Protein AF-0000000084990220 (afdb_homodimer)

Foldseek 3Di:
DPPPDDDDDDDPVVVVVLCVVQVVVVHHSVVVVVVLVVVQVVCVVVPHHSVLVVVVVLLCVLQPPPAFFQQSLQRSLLVCLVPDQLLRVVVSCCVCVCPPLVWHDPDSFKIFAQDPRSQNNPCNNNVSNQWHWDDDHRMIGTHHD/DPPPDDDDDDDPVVVVVLCVVQVVVVHHSVVVVVVLVVVQVVCVVVPHHSVLVVVVVLLCVLQPPPDFFQQSLQRSLLVCLVPDQLLRVLVSCCVCVCPPLVWHDPDSFKIFAQDPRSQNNPCNNNVSNQWHWDDDHRMIGTHHD

pLDDT: mean 91.77, std 7.4, range [40.06, 97.69]

Solvent-accessible surface area (backbone atoms only — not comparable to full-atom values): 14394 Å² total; per-residue (Å²): 126,83,62,66,51,34,71,46,65,39,50,30,71,59,49,49,50,36,42,52,52,33,45,74,72,73,42,57,49,58,60,53,49,50,52,52,47,50,50,35,40,52,33,44,75,71,73,35,55,50,71,55,46,51,53,51,30,53,50,34,66,45,45,18,42,27,38,52,20,38,68,44,14,23,53,18,14,46,58,43,50,80,77,40,54,58,70,55,46,53,55,48,40,50,70,47,17,53,76,34,44,51,26,40,63,78,49,101,47,29,33,39,24,76,50,68,46,27,32,31,12,52,44,15,24,44,35,31,47,49,34,42,63,48,74,55,89,42,36,36,39,52,40,85,102,126,82,61,67,50,33,73,47,64,39,52,29,70,59,49,50,51,36,41,52,51,33,44,73,71,72,44,56,50,56,59,54,49,49,52,51,47,50,52,36,42,51,31,46,76,70,74,34,55,53,71,55,48,52,52,52,28,52,49,34,67,46,46,19,42,26,36,53,21,38,69,45,14,24,52,17,12,47,57,43,49,81,77,39,54,58,70,56,47,53,55,47,40,51,71,48,16,54,74,31,44,53,26,39,63,78,51,100,48,28,32,38,25,77,50,67,47,27,34,32,12,53,44,15,25,44,35,31,47,50,34,42,63,49,75,56,91,42,35,36,38,53,41,83,101

Organism: Thermoproteus tenax (strain ATCC 35583 / DSM 2078 / JCM 9277 / NBRC 100435 / Kra 1) (NCBI:txid768679)

Secondary structure (DSSP, 8-state):
---SEEEEEEEHHHHHHHHHHHHHTT--HHHHHHHHHHHHHHHHHTT--HHHHHHHHHHHHHH-SS--SHHHHHHHHHHHTTT--HHHHHHHHHHHHHHHT-EEEEETTEEEE-SHHHHHHHHHHHHHHTEEEEEETTEEEEEE-/---SEEEEEEEHHHHHHHHHHHHHTT--HHHHHHHHHHHHHHHHHTT--HHHHHHHHHHHHHH-SS--SHHHHHHHHHHHTTT--HHHHHHHHHHHHHHHT--EEEETTEEE--SHHHHHHHHHHHHHHTEEEEEETTEEEEEE-

Sequence (290 aa):
MPRQYARLAVDRELADEFHRGVKSLGRKPSEVLEHLLKAAVDAIEHGIDPIDMIHICRLARSLGLGRGGYEVGREAGILLRAYYRPEELLEILTRIGPKILHTNRVGPRAFRVSDPIARDTVRGILEGMGYRAAADEDIITIETAMPRQYARLAVDRELADEFHRGVKSLGRKPSEVLEHLLKAAVDAIEHGIDPIDMIHICRLARSLGLGRGGYEVGREAGILLRAYYRPEELLEILTRIGPKILHTNRVGPRAFRVSDPIARDTVRGILEGMGYRAAADEDIITIETA

Structure (mmCIF, N/CA/C/O backbone):
data_AF-0000000084990220-model_v1
#
loop_
_entity.id
_entity.type
_entity.pdbx_description
1 polymer 'Uncharacterized protein'
#
loop_
_atom_site.group_PDB
_atom_site.id
_atom_site.type_symbol
_atom_site.label_atom_id
_atom_site.label_alt_id
_atom_site.label_comp_id
_atom_site.label_asym_id
_atom_site.label_entity_id
_atom_site.label_seq_id
_atom_site.pdbx_PDB_ins_code
_atom_site.Cartn_x
_atom_site.Cartn_y
_atom_site.Cartn_z
_atom_site.occupancy
_atom_site.B_iso_or_equiv
_atom_site.auth_seq_id
_atom_site.auth_comp_id
_atom_site.auth_asym_id
_atom_site.auth_atom_id
_atom_site.pdbx_PDB_model_num
ATOM 1 N N . MET A 1 1 ? 8.422 38.281 5.137 1 40.84 1 MET A N 1
ATOM 2 C CA . MET A 1 1 ? 9.266 37.094 5.16 1 40.84 1 MET A CA 1
ATOM 3 C C . MET A 1 1 ? 8.445 35.812 4.879 1 40.84 1 MET A C 1
ATOM 5 O O . MET A 1 1 ? 7.516 35.5 5.621 1 40.84 1 MET A O 1
ATOM 9 N N . PRO A 1 2 ? 8.305 35.5 3.627 1 48.44 2 PRO A N 1
ATOM 10 C CA . PRO A 1 2 ? 7.418 34.469 3.117 1 48.44 2 PRO A CA 1
ATOM 11 C C . PRO A 1 2 ? 7.508 33.156 3.924 1 48.44 2 PRO A C 1
ATOM 13 O O . PRO A 1 2 ? 8.602 32.75 4.312 1 48.44 2 PRO A O 1
ATOM 16 N N . ARG A 1 3 ? 6.59 32.938 4.816 1 69.12 3 ARG A N 1
ATOM 17 C CA . ARG A 1 3 ? 6.68 31.891 5.844 1 69.12 3 ARG A CA 1
ATOM 18 C C . ARG A 1 3 ? 6.988 30.531 5.227 1 69.12 3 ARG A C 1
ATOM 20 O O . ARG A 1 3 ? 6.301 30.094 4.305 1 69.12 3 ARG A O 1
ATOM 27 N N . GLN A 1 4 ? 8.219 30.125 5.207 1 85.38 4 GLN A N 1
ATOM 28 C CA . GLN A 1 4 ? 8.773 28.859 4.746 1 85.38 4 GLN A CA 1
ATOM 29 C C . GLN A 1 4 ? 7.855 27.688 5.102 1 85.38 4 GLN A C 1
ATOM 31 O O . GLN A 1 4 ? 7.809 26.688 4.383 1 85.38 4 GLN A O 1
ATOM 36 N N . TYR A 1 5 ? 7.055 28.031 6.113 1 84.88 5 TYR A N 1
ATOM 37 C CA . TYR A 1 5 ? 6.215 26.938 6.578 1 84.88 5 TYR A CA 1
ATOM 38 C C . TYR A 1 5 ? 4.742 27.328 6.555 1 84.88 5 TYR A C 1
ATOM 40 O O . TYR A 1 5 ? 4.402 28.5 6.754 1 84.88 5 TYR A O 1
ATOM 48 N N . ALA A 1 6 ? 3.984 26.469 6.145 1 87.5 6 ALA A N 1
ATOM 49 C CA . ALA A 1 6 ? 2.531 26.531 6.273 1 87.5 6 ALA A CA 1
ATOM 50 C C . ALA A 1 6 ? 2.049 25.734 7.48 1 87.5 6 ALA A C 1
ATOM 52 O O . ALA A 1 6 ? 2.777 24.891 8.008 1 87.5 6 ALA A O 1
ATOM 53 N N . ARG A 1 7 ? 0.901 26.188 7.945 1 87.12 7 ARG A N 1
ATOM 54 C CA . ARG A 1 7 ? 0.309 25.469 9.078 1 87.12 7 ARG A CA 1
ATOM 55 C C . ARG A 1 7 ? -1.007 24.812 8.688 1 87.12 7 ARG A C 1
ATOM 57 O O . ARG A 1 7 ? -1.949 25.484 8.273 1 87.12 7 ARG A O 1
ATOM 64 N N . LEU A 1 8 ? -0.996 23.516 8.836 1 89.62 8 LEU A N 1
ATOM 65 C CA . LEU A 1 8 ? -2.191 22.75 8.5 1 89.62 8 LEU A CA 1
ATOM 66 C C . LEU A 1 8 ? -2.979 22.391 9.758 1 89.62 8 LEU A C 1
ATOM 68 O O . LEU A 1 8 ? -2.404 21.938 10.75 1 89.62 8 LEU A O 1
ATOM 72 N N . ALA A 1 9 ? -4.246 22.641 9.695 1 89 9 ALA A N 1
ATOM 73 C CA . ALA A 1 9 ? -5.102 22.375 10.852 1 89 9 ALA A CA 1
ATOM 74 C C . ALA A 1 9 ? -5.574 20.922 10.859 1 89 9 ALA A C 1
ATOM 76 O O . ALA A 1 9 ? -5.973 20.391 9.828 1 89 9 ALA A O 1
ATOM 77 N N . VAL A 1 10 ? -5.469 20.312 12.07 1 91.94 10 VAL A N 1
ATOM 78 C CA . VAL A 1 10 ? -5.957 18.953 12.281 1 91.94 10 VAL A CA 1
ATOM 79 C C . VAL A 1 10 ? -6.512 18.812 13.695 1 91.94 10 VAL A C 1
ATOM 81 O O . VAL A 1 10 ? -6.203 19.625 14.57 1 91.94 10 VAL A O 1
ATOM 84 N N . ASP A 1 11 ? -7.355 17.875 13.812 1 92.19 11 ASP A N 1
ATOM 85 C CA . ASP A 1 11 ? -7.875 17.594 15.148 1 92.19 11 ASP A CA 1
ATOM 86 C C . ASP A 1 11 ? -6.742 17.438 16.156 1 92.19 11 ASP A C 1
ATOM 88 O O . ASP A 1 11 ? -5.754 16.766 15.898 1 92.19 11 ASP A O 1
ATOM 92 N N . ARG A 1 12 ? -6.941 18.031 17.281 1 93.62 12 ARG A N 1
ATOM 93 C CA . ARG A 1 12 ? -5.867 18.094 18.266 1 93.62 12 ARG A CA 1
ATOM 94 C C . ARG A 1 12 ? -5.535 16.719 18.812 1 93.62 12 ARG A C 1
ATOM 96 O O . ARG A 1 12 ? -4.363 16.375 18.984 1 93.62 12 ARG A O 1
ATOM 103 N N . GLU A 1 13 ? -6.555 15.953 19.125 1 93.88 13 GLU A N 1
ATOM 104 C CA . GLU A 1 13 ? -6.324 14.617 19.672 1 93.88 13 GLU A CA 1
ATOM 105 C C . GLU A 1 13 ? -5.555 13.742 18.688 1 93.88 13 GLU A C 1
ATOM 107 O O . GLU A 1 13 ? -4.633 13.031 19.062 1 93.88 13 GLU A O 1
ATOM 112 N N . LEU A 1 14 ? -5.93 13.875 17.453 1 95.38 14 LEU A N 1
ATOM 113 C CA . LEU A 1 14 ? -5.246 13.117 16.422 1 95.38 14 LEU A CA 1
ATOM 114 C C . LEU A 1 14 ? -3.801 13.586 16.266 1 95.38 14 LEU A C 1
ATOM 116 O O . LEU A 1 14 ? -2.891 12.766 16.109 1 95.38 14 LEU A O 1
ATOM 120 N N . ALA A 1 15 ? -3.633 14.867 16.281 1 95.06 15 ALA A N 1
ATOM 121 C CA . ALA A 1 15 ? -2.285 15.422 16.188 1 95.06 15 ALA A CA 1
ATOM 122 C C . ALA A 1 15 ? -1.403 14.93 17.328 1 95.06 15 ALA A C 1
ATOM 124 O O . ALA A 1 15 ? -0.243 14.57 17.109 1 95.06 15 ALA A O 1
ATOM 125 N N . ASP A 1 16 ? -1.957 14.93 18.469 1 95.38 16 ASP A N 1
ATOM 126 C CA . ASP A 1 16 ? -1.207 14.492 19.641 1 95.38 16 ASP A CA 1
ATOM 127 C C . ASP A 1 16 ? -0.849 13.008 19.547 1 95.38 16 ASP A C 1
ATOM 129 O O . ASP A 1 16 ? 0.271 12.609 19.875 1 95.38 16 ASP A O 1
ATOM 133 N N . GLU A 1 17 ? -1.756 12.195 19.141 1 96.19 17 GLU A N 1
ATOM 134 C CA . GLU A 1 17 ? -1.514 10.766 18.938 1 96.19 17 GLU A CA 1
ATOM 135 C C . GLU A 1 17 ? -0.429 10.531 17.891 1 96.19 17 GLU A C 1
ATOM 137 O O . GLU A 1 17 ? 0.457 9.695 18.094 1 96.19 17 GLU A O 1
ATOM 142 N N . PHE A 1 18 ? -0.544 11.234 16.859 1 96.62 18 PHE A N 1
ATOM 143 C CA . PHE A 1 18 ? 0.446 11.172 15.781 1 96.62 18 PHE A CA 1
ATOM 144 C C . PHE A 1 18 ? 1.83 11.539 16.297 1 96.62 18 PHE A C 1
ATOM 146 O O . PHE A 1 18 ? 2.803 10.82 16.062 1 96.62 18 PHE A O 1
ATOM 153 N N . HIS A 1 19 ? 1.888 12.617 17.031 1 96.25 19 HIS A N 1
ATOM 154 C CA . HIS A 1 19 ? 3.162 13.07 17.562 1 96.25 19 HIS A CA 1
ATOM 155 C C . HIS A 1 19 ? 3.758 12.039 18.516 1 96.25 19 HIS A C 1
ATOM 157 O O . HIS A 1 19 ? 4.941 11.711 18.422 1 96.25 19 HIS A O 1
ATOM 163 N N . ARG A 1 20 ? 2.904 11.555 19.375 1 96.69 20 ARG A N 1
ATOM 164 C CA . ARG A 1 20 ? 3.373 10.57 20.344 1 96.69 20 ARG A CA 1
ATOM 165 C C . ARG A 1 20 ? 3.855 9.305 19.641 1 96.69 20 ARG A C 1
ATOM 167 O O . ARG A 1 20 ? 4.918 8.773 19.969 1 96.69 20 ARG A O 1
ATOM 174 N N . GLY A 1 21 ? 3.068 8.844 18.688 1 95.88 21 GLY A N 1
ATOM 175 C CA . GLY A 1 21 ? 3.439 7.648 17.953 1 95.88 21 GLY A CA 1
ATOM 176 C C . GLY A 1 21 ? 4.746 7.801 17.188 1 95.88 21 GLY A C 1
ATOM 177 O O . GLY A 1 21 ? 5.625 6.941 17.281 1 95.88 21 GLY A O 1
ATOM 178 N N . VAL A 1 22 ? 4.879 8.891 16.516 1 95.81 22 VAL A N 1
ATOM 179 C CA . VAL A 1 22 ? 6.062 9.141 15.703 1 95.81 22 VAL A CA 1
ATOM 180 C C . VAL A 1 22 ? 7.289 9.289 16.594 1 95.81 22 VAL A C 1
ATOM 182 O O . VAL A 1 22 ? 8.352 8.734 16.312 1 95.81 22 VAL A O 1
ATOM 185 N N . LYS A 1 23 ? 7.16 10 17.672 1 96.12 23 LYS A N 1
ATOM 186 C CA . LYS A 1 23 ? 8.273 10.219 18.578 1 96.12 23 LYS A CA 1
ATOM 187 C C . LYS A 1 23 ? 8.719 8.914 19.234 1 96.12 23 LYS A C 1
ATOM 189 O O . LYS A 1 23 ? 9.906 8.727 19.5 1 96.12 23 LYS A O 1
ATOM 194 N N . SER A 1 24 ? 7.73 8.055 19.469 1 95.62 24 SER A N 1
ATOM 195 C CA . SER A 1 24 ? 8.078 6.773 20.062 1 95.62 24 SER A CA 1
ATOM 196 C C . SER A 1 24 ? 8.969 5.953 19.141 1 95.62 24 SER A C 1
ATOM 198 O O . SER A 1 24 ? 9.68 5.051 19.594 1 95.62 24 SER A O 1
ATOM 200 N N . LEU A 1 25 ? 8.977 6.246 17.891 1 94.75 25 LEU A N 1
ATOM 201 C CA . LEU A 1 25 ? 9.812 5.566 16.906 1 94.75 25 LEU A CA 1
ATOM 202 C C . LEU A 1 25 ? 11.148 6.281 16.75 1 94.75 25 LEU A C 1
ATOM 204 O O . LEU A 1 25 ? 11.984 5.871 15.938 1 94.75 25 LEU A O 1
ATOM 208 N N . GLY A 1 26 ? 11.289 7.422 17.469 1 94.06 26 GLY A N 1
ATOM 209 C CA . GLY A 1 26 ? 12.508 8.203 17.359 1 94.06 26 GLY A CA 1
ATOM 210 C C . GLY A 1 26 ? 12.531 9.094 16.125 1 94.06 26 GLY A C 1
ATOM 211 O O . GLY A 1 26 ? 13.602 9.523 15.68 1 94.06 26 GLY A O 1
ATOM 212 N N . ARG A 1 27 ? 11.391 9.344 15.547 1 94.19 27 ARG A N 1
ATOM 213 C CA . ARG A 1 27 ? 11.305 10.195 14.367 1 94.19 27 ARG A CA 1
ATOM 214 C C . ARG A 1 27 ? 10.773 11.578 14.719 1 94.19 27 ARG A C 1
ATOM 216 O O . ARG A 1 27 ? 10.164 11.766 15.773 1 94.19 27 ARG A O 1
ATOM 223 N N . LYS A 1 28 ? 11.07 12.445 13.82 1 94.44 28 LYS A N 1
ATOM 224 C CA . LYS A 1 28 ? 10.508 13.789 13.938 1 94.44 28 LYS A CA 1
ATOM 225 C C . LYS A 1 28 ? 9.141 13.875 13.258 1 94.44 28 LYS A C 1
ATOM 227 O O . LYS A 1 28 ? 9.023 13.609 12.055 1 94.44 28 LYS A O 1
ATOM 232 N N . PRO A 1 29 ? 8.156 14.242 13.945 1 93.62 29 PRO A N 1
ATOM 233 C CA . PRO A 1 29 ? 6.809 14.297 13.367 1 93.62 29 PRO A CA 1
ATOM 234 C C . PRO A 1 29 ? 6.754 15.125 12.086 1 93.62 29 PRO A C 1
ATOM 236 O O . PRO A 1 29 ? 6.062 14.758 11.133 1 93.62 29 PRO A O 1
ATOM 239 N N . SER A 1 30 ? 7.48 16.25 12.039 1 92.19 30 SER A N 1
ATOM 240 C CA . SER A 1 30 ? 7.465 17.078 10.844 1 92.19 30 SER A CA 1
ATOM 241 C C . SER A 1 30 ? 8.008 16.328 9.633 1 92.19 30 SER A C 1
ATOM 243 O O . SER A 1 30 ? 7.508 16.5 8.516 1 92.19 30 SER A O 1
ATOM 245 N N . GLU A 1 31 ? 8.992 15.531 9.836 1 93.75 31 GLU A N 1
ATOM 246 C CA . GLU A 1 31 ? 9.562 14.719 8.766 1 93.75 31 GLU A CA 1
ATOM 247 C C . GLU A 1 31 ? 8.555 13.703 8.242 1 93.75 31 GLU A C 1
ATOM 249 O O . GLU A 1 31 ? 8.359 13.578 7.031 1 93.75 31 GLU A O 1
ATOM 254 N N . VAL A 1 32 ? 7.938 13.031 9.172 1 95.56 32 VAL A N 1
ATOM 255 C CA . VAL A 1 32 ? 6.957 12.016 8.797 1 95.56 32 VAL A CA 1
ATOM 256 C C . VAL A 1 32 ? 5.781 12.68 8.086 1 95.56 32 VAL A C 1
ATOM 258 O O . VAL A 1 32 ? 5.297 12.164 7.07 1 95.56 32 VAL A O 1
ATOM 261 N N . LEU A 1 33 ? 5.359 13.805 8.578 1 96.25 33 LEU A N 1
ATOM 262 C CA . LEU A 1 33 ? 4.262 14.539 7.953 1 96.25 33 LEU A CA 1
ATOM 263 C C . LEU A 1 33 ? 4.605 14.922 6.52 1 96.25 33 LEU A C 1
ATOM 265 O O . LEU A 1 33 ? 3.777 14.773 5.617 1 96.25 33 LEU A O 1
ATOM 269 N N . GLU A 1 34 ? 5.742 15.406 6.305 1 95.88 34 GLU A N 1
ATOM 270 C CA . GLU A 1 34 ? 6.168 15.805 4.969 1 95.88 34 GLU A CA 1
ATOM 271 C C . GLU A 1 34 ? 6.18 14.609 4.016 1 95.88 34 GLU A C 1
ATOM 273 O O . GLU A 1 34 ? 5.754 14.719 2.865 1 95.88 34 GLU A O 1
ATOM 278 N N . HIS A 1 35 ? 6.672 13.492 4.512 1 95.44 35 HIS A N 1
ATOM 279 C CA . HIS A 1 35 ? 6.672 12.281 3.689 1 95.44 35 HIS A CA 1
ATOM 280 C C . HIS A 1 35 ? 5.25 11.859 3.34 1 95.44 35 HIS A C 1
ATOM 282 O O . HIS A 1 35 ? 4.992 11.406 2.221 1 95.44 35 HIS A O 1
ATOM 288 N N . LEU A 1 36 ? 4.348 11.984 4.277 1 96.44 36 LEU A N 1
ATOM 289 C CA . LEU A 1 36 ? 2.953 11.625 4.039 1 96.44 36 LEU A CA 1
ATOM 290 C C . LEU A 1 36 ? 2.338 12.523 2.969 1 96.44 36 LEU A C 1
ATOM 292 O O . LEU A 1 36 ? 1.664 12.031 2.059 1 96.44 36 LEU A O 1
ATOM 296 N N . LEU A 1 37 ? 2.594 13.812 3.084 1 96.81 37 LEU A N 1
ATOM 297 C CA . LEU A 1 37 ? 2.027 14.758 2.125 1 96.81 37 LEU A CA 1
ATOM 298 C C . LEU A 1 37 ? 2.631 14.547 0.739 1 96.81 37 LEU A C 1
ATOM 300 O O . LEU A 1 37 ? 1.919 14.602 -0.266 1 96.81 37 LEU A O 1
ATOM 304 N N . LYS A 1 38 ? 3.898 14.281 0.674 1 94.81 38 LYS A N 1
ATOM 305 C CA . LYS A 1 38 ? 4.543 14 -0.606 1 94.81 38 LYS A CA 1
ATOM 306 C C . LYS A 1 38 ? 3.953 12.75 -1.254 1 94.81 38 LYS A C 1
ATOM 308 O O . LYS A 1 38 ? 3.762 12.711 -2.471 1 94.81 38 LYS A O 1
ATOM 313 N N . ALA A 1 39 ? 3.76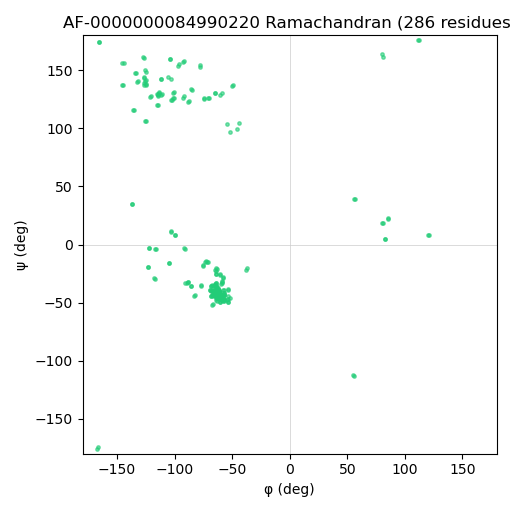 11.758 -0.384 1 94.31 39 ALA A N 1
ATOM 314 C CA . ALA A 1 39 ? 3.166 10.523 -0.889 1 94.31 39 ALA A CA 1
ATOM 315 C C . ALA A 1 39 ? 1.768 10.781 -1.448 1 94.31 39 ALA A C 1
ATOM 317 O O . ALA A 1 39 ? 1.381 10.188 -2.459 1 94.31 39 ALA A O 1
ATOM 318 N N . ALA A 1 40 ? 1.039 11.609 -0.785 1 95.62 40 ALA A N 1
ATOM 319 C CA . ALA A 1 40 ? -0.3 11.953 -1.258 1 95.62 40 ALA A CA 1
ATOM 320 C C . ALA A 1 40 ? -0.24 12.68 -2.596 1 95.62 40 ALA A C 1
ATOM 322 O O . ALA A 1 40 ? -1.012 12.383 -3.51 1 95.62 40 ALA A O 1
ATOM 323 N N . VAL A 1 41 ? 0.643 13.641 -2.721 1 94.56 41 VAL A N 1
ATOM 324 C CA . VAL A 1 41 ? 0.81 14.398 -3.955 1 94.56 41 VAL A CA 1
ATOM 325 C C . VAL A 1 41 ? 1.223 13.461 -5.086 1 94.56 41 VAL A C 1
ATOM 327 O O . VAL A 1 41 ? 0.678 13.531 -6.191 1 94.56 41 VAL A O 1
ATOM 330 N N . ASP A 1 42 ? 2.146 12.602 -4.766 1 90.94 42 ASP A N 1
ATOM 331 C CA . ASP A 1 42 ? 2.6 11.617 -5.742 1 90.94 42 ASP A CA 1
ATOM 332 C C . ASP A 1 42 ? 1.438 10.758 -6.234 1 90.94 42 ASP A C 1
ATOM 334 O O . ASP A 1 42 ? 1.323 10.484 -7.43 1 90.94 42 ASP A O 1
ATOM 338 N N . ALA A 1 43 ? 0.66 10.305 -5.293 1 90.88 43 ALA A N 1
ATOM 339 C CA . ALA A 1 43 ? -0.496 9.492 -5.652 1 90.88 43 ALA A CA 1
ATOM 340 C C . ALA A 1 43 ? -1.425 10.242 -6.602 1 90.88 43 ALA A C 1
ATOM 342 O O . ALA A 1 43 ? -1.864 9.688 -7.613 1 90.88 43 ALA A O 1
ATOM 343 N N . ILE A 1 44 ? -1.648 11.453 -6.305 1 93.38 44 ILE A N 1
ATOM 344 C CA . ILE A 1 44 ? -2.551 12.273 -7.113 1 93.38 44 ILE A CA 1
ATOM 345 C C . ILE A 1 44 ? -1.981 12.43 -8.516 1 93.38 44 ILE A C 1
ATOM 347 O O . ILE A 1 44 ? -2.711 12.32 -9.508 1 93.38 44 ILE A O 1
ATOM 351 N N . GLU A 1 45 ? -0.728 12.625 -8.617 1 90.56 45 GLU A N 1
ATOM 352 C CA . GLU A 1 45 ? -0.062 12.789 -9.906 1 90.56 45 GLU A CA 1
ATOM 353 C C . GLU A 1 45 ? -0.163 11.516 -10.75 1 90.56 45 GLU A C 1
ATOM 355 O O . GLU A 1 45 ? -0.152 11.578 -11.977 1 90.56 45 GLU A O 1
ATOM 360 N N . HIS A 1 46 ? -0.318 10.461 -10.086 1 86.06 46 HIS A N 1
ATOM 361 C CA . HIS A 1 46 ? -0.418 9.188 -10.797 1 86.06 46 HIS A CA 1
ATOM 362 C C . HIS A 1 46 ? -1.871 8.742 -10.93 1 86.06 46 HIS A C 1
ATOM 364 O O . HIS A 1 46 ? -2.143 7.582 -11.227 1 86.06 46 HIS A O 1
ATOM 370 N N . GLY A 1 47 ? -2.771 9.633 -10.547 1 86.19 47 GLY A N 1
ATOM 371 C CA . GLY A 1 47 ? -4.188 9.383 -10.781 1 86.19 47 GLY A CA 1
ATOM 372 C C . GLY A 1 47 ? -4.836 8.562 -9.68 1 86.19 47 GLY A C 1
ATOM 373 O O . GLY A 1 47 ? -5.855 7.906 -9.906 1 86.19 47 GLY A O 1
ATOM 374 N N . ILE A 1 48 ? -4.246 8.586 -8.555 1 88.69 48 ILE A N 1
ATOM 375 C CA . ILE A 1 48 ? -4.797 7.824 -7.441 1 88.69 48 ILE A CA 1
ATOM 376 C C . ILE A 1 48 ? -5.281 8.781 -6.352 1 88.69 48 ILE A C 1
ATOM 378 O O . ILE A 1 48 ? -4.551 9.695 -5.949 1 88.69 48 ILE A O 1
ATOM 382 N N . ASP A 1 49 ? -6.461 8.547 -5.922 1 93.88 49 ASP A N 1
ATOM 383 C CA . ASP A 1 49 ? -6.988 9.273 -4.77 1 93.88 49 ASP A CA 1
ATOM 384 C C . ASP A 1 49 ? -6.203 8.938 -3.504 1 93.88 49 ASP A C 1
ATOM 386 O O . ASP A 1 49 ? -5.992 7.766 -3.189 1 93.88 49 ASP A O 1
ATOM 390 N N . PRO A 1 50 ? -5.762 9.93 -2.766 1 94.12 50 PRO A N 1
ATOM 391 C CA . PRO A 1 50 ? -4.949 9.656 -1.575 1 94.12 50 PRO A CA 1
ATOM 392 C C . PRO A 1 50 ? -5.676 8.781 -0.554 1 94.12 50 PRO A C 1
ATOM 394 O O . PRO A 1 50 ? -5.039 8.008 0.163 1 94.12 50 PRO A O 1
ATOM 397 N N . ILE A 1 51 ? -6.934 8.906 -0.444 1 93.81 51 ILE A N 1
ATOM 398 C CA . ILE A 1 51 ? -7.684 8.055 0.472 1 93.81 51 ILE A CA 1
ATOM 399 C C . ILE A 1 51 ? -7.672 6.613 -0.04 1 93.81 51 ILE A C 1
ATOM 401 O O . ILE A 1 51 ? -7.539 5.672 0.744 1 93.81 51 ILE A O 1
ATOM 405 N N . ASP A 1 52 ? -7.812 6.465 -1.327 1 93 52 ASP A N 1
ATOM 406 C CA . ASP A 1 52 ? -7.711 5.133 -1.916 1 93 52 ASP A CA 1
ATOM 407 C C . ASP A 1 52 ? -6.312 4.555 -1.719 1 93 52 ASP A C 1
ATOM 409 O O . ASP A 1 52 ? -6.152 3.342 -1.556 1 93 52 ASP A O 1
ATOM 413 N N . MET A 1 53 ? -5.367 5.43 -1.789 1 92.5 53 MET A N 1
ATOM 414 C CA . MET A 1 53 ? -4 4.984 -1.545 1 92.5 53 MET A CA 1
ATOM 415 C C . MET A 1 53 ? -3.871 4.352 -0.163 1 92.5 53 MET A C 1
ATOM 417 O O . MET A 1 53 ? -3.172 3.352 0.004 1 92.5 53 MET A O 1
ATOM 421 N N . ILE A 1 54 ? -4.508 4.887 0.806 1 92.69 54 ILE A N 1
ATOM 422 C CA . ILE A 1 54 ? -4.488 4.352 2.162 1 92.69 54 ILE A CA 1
ATOM 423 C C . ILE A 1 54 ? -5.094 2.949 2.176 1 92.69 54 ILE A C 1
ATOM 425 O O . ILE A 1 54 ? -4.559 2.039 2.809 1 92.69 54 ILE A O 1
ATOM 429 N N . HIS A 1 55 ? -6.152 2.789 1.495 1 93.56 55 HIS A N 1
ATOM 430 C CA . HIS A 1 55 ? -6.797 1.482 1.419 1 93.56 55 HIS A CA 1
ATOM 431 C C . HIS A 1 55 ? -5.906 0.469 0.71 1 93.56 55 HIS A C 1
ATOM 433 O O . HIS A 1 55 ? -5.828 -0.692 1.12 1 93.56 55 HIS A O 1
ATOM 439 N N . ILE A 1 56 ? -5.32 0.943 -0.359 1 91.62 56 ILE A N 1
ATOM 440 C CA . ILE A 1 56 ? -4.391 0.082 -1.082 1 91.62 56 ILE A CA 1
ATOM 441 C C . ILE A 1 56 ? -3.283 -0.387 -0.142 1 91.62 56 ILE A C 1
ATOM 443 O O . ILE A 1 56 ? -2.941 -1.572 -0.118 1 91.62 56 ILE A O 1
ATOM 447 N N . CYS A 1 57 ? -2.812 0.518 0.613 1 91.12 57 CYS A N 1
ATOM 448 C CA . CYS A 1 57 ? -1.733 0.2 1.541 1 91.12 57 CYS A CA 1
ATOM 449 C C . CYS A 1 57 ? -2.195 -0.805 2.59 1 91.12 57 CYS A C 1
ATOM 451 O O . CYS A 1 57 ? -1.456 -1.727 2.939 1 91.12 57 CYS A O 1
ATOM 453 N N . ARG A 1 58 ? -3.369 -0.664 3.115 1 90.12 58 ARG A N 1
ATOM 454 C CA . ARG A 1 58 ? -3.906 -1.581 4.113 1 90.12 58 ARG A CA 1
ATOM 455 C C . ARG A 1 58 ? -4.082 -2.98 3.535 1 90.12 58 ARG A C 1
ATOM 457 O O . ARG A 1 58 ? -3.76 -3.975 4.188 1 90.12 58 ARG A O 1
ATOM 464 N N . LEU A 1 59 ? -4.559 -2.98 2.326 1 92 59 LEU A N 1
ATOM 465 C CA . LEU A 1 59 ? -4.719 -4.262 1.646 1 92 59 LEU A CA 1
ATOM 466 C C . LEU A 1 59 ? -3.365 -4.926 1.409 1 92 59 LEU A C 1
ATOM 468 O O . LEU A 1 59 ? -3.217 -6.133 1.613 1 92 59 LEU A O 1
ATOM 472 N N . ALA A 1 60 ? -2.445 -4.117 1.001 1 90.81 60 ALA A N 1
ATOM 473 C CA . ALA A 1 60 ? -1.108 -4.633 0.718 1 90.81 60 ALA A CA 1
ATOM 474 C C . ALA A 1 60 ? -0.46 -5.195 1.979 1 90.81 60 ALA A C 1
ATOM 476 O O . ALA A 1 60 ? 0.192 -6.242 1.934 1 90.81 60 ALA A O 1
ATOM 477 N N . ARG A 1 61 ? -0.632 -4.574 3.047 1 87.62 61 ARG A N 1
ATOM 478 C CA . ARG A 1 61 ? -0.049 -5.023 4.305 1 87.62 61 ARG A CA 1
ATOM 479 C C . ARG A 1 61 ? -0.703 -6.316 4.781 1 87.62 61 ARG A C 1
ATOM 481 O O . ARG A 1 61 ? -0.043 -7.168 5.379 1 87.62 61 ARG A O 1
ATOM 488 N N . SER A 1 62 ? -1.915 -6.418 4.547 1 88.81 62 SER A N 1
ATOM 489 C CA . SER A 1 62 ? -2.66 -7.586 5.004 1 88.81 62 SER A CA 1
ATOM 490 C C . SER A 1 62 ? -2.395 -8.797 4.113 1 88.81 62 SER A C 1
ATOM 492 O O . SER A 1 62 ? -2.293 -9.922 4.605 1 88.81 62 SER A O 1
ATOM 494 N N . LEU A 1 63 ? -2.232 -8.531 2.811 1 89.94 63 LEU A N 1
ATOM 495 C CA . LEU A 1 63 ? -2.086 -9.602 1.834 1 89.94 63 LEU A CA 1
ATOM 496 C C . LEU A 1 63 ? -0.619 -9.984 1.655 1 89.94 63 LEU A C 1
ATOM 498 O O . LEU A 1 63 ? -0.302 -11.133 1.35 1 89.94 63 LEU A O 1
ATOM 502 N N . GLY A 1 64 ? 0.185 -8.984 1.792 1 86.25 64 GLY A N 1
ATOM 503 C CA . GLY A 1 64 ? 1.547 -9.148 1.309 1 86.25 64 GLY A CA 1
ATOM 504 C C . GLY A 1 64 ? 1.675 -8.961 -0.191 1 86.25 64 GLY A C 1
ATOM 505 O O . GLY A 1 64 ? 0.669 -8.898 -0.902 1 86.25 64 GLY A O 1
ATOM 506 N N . LEU A 1 65 ? 2.871 -8.781 -0.618 1 87.69 65 LEU A N 1
ATOM 507 C CA . LEU A 1 65 ? 3.113 -8.562 -2.039 1 87.69 65 LEU A CA 1
ATOM 508 C C . LEU A 1 65 ? 3.713 -9.805 -2.688 1 87.69 65 LEU A C 1
ATOM 510 O O . LEU A 1 65 ? 4.477 -10.539 -2.049 1 87.69 65 LEU A O 1
ATOM 514 N N . GLY A 1 66 ? 3.338 -10.039 -3.879 1 79.56 66 GLY A N 1
ATOM 515 C CA . GLY A 1 66 ? 3.936 -11.117 -4.652 1 79.56 66 GLY A CA 1
ATOM 516 C C . GLY A 1 66 ? 3.32 -12.469 -4.359 1 79.56 66 GLY A C 1
ATOM 517 O O . GLY A 1 66 ? 3.867 -13.5 -4.75 1 79.56 66 GLY A O 1
ATOM 518 N N . ARG A 1 67 ? 2.309 -12.422 -3.539 1 78.56 67 ARG A N 1
ATOM 519 C CA . ARG A 1 67 ? 1.609 -13.664 -3.217 1 78.56 67 ARG A CA 1
ATOM 520 C C . ARG A 1 67 ? 0.108 -13.523 -3.445 1 78.56 67 ARG A C 1
ATOM 522 O O . ARG A 1 67 ? -0.408 -12.406 -3.543 1 78.56 67 ARG A O 1
ATOM 529 N N . GLY A 1 68 ? -0.437 -14.688 -3.533 1 83 68 GLY A N 1
ATOM 530 C CA . GLY A 1 68 ? -1.875 -14.758 -3.74 1 83 68 GLY A CA 1
ATOM 531 C C . GLY A 1 68 ? -2.443 -16.141 -3.506 1 83 68 GLY A C 1
ATOM 532 O O . GLY A 1 68 ? -1.767 -17.016 -2.955 1 83 68 GLY A O 1
ATOM 533 N N . GLY A 1 69 ? -3.689 -16.172 -3.812 1 88.56 69 GLY A N 1
ATOM 534 C CA . GLY A 1 69 ? -4.387 -17.422 -3.58 1 88.56 69 GLY A CA 1
ATOM 535 C C . GLY A 1 69 ? -5.414 -17.344 -2.467 1 88.56 69 GLY A C 1
ATOM 536 O O . GLY A 1 69 ? -5.477 -16.344 -1.748 1 88.56 69 GLY A O 1
ATOM 537 N N . TYR A 1 70 ? -6.059 -18.391 -2.334 1 92.62 70 TYR A N 1
ATOM 538 C CA . TYR A 1 70 ? -7.227 -18.422 -1.463 1 92.62 70 TYR A CA 1
ATOM 539 C C . TYR A 1 70 ? -6.824 -18.234 -0.006 1 92.62 70 TYR A C 1
ATOM 541 O O . TYR A 1 70 ? -7.363 -17.359 0.685 1 92.62 70 TYR A O 1
ATOM 549 N N . GLU A 1 71 ? -5.855 -19.031 0.446 1 93.62 71 GLU A N 1
ATOM 550 C CA . GLU A 1 71 ? -5.488 -19 1.858 1 93.62 71 GLU A CA 1
ATOM 551 C C . GLU A 1 71 ? -4.891 -17.656 2.238 1 93.62 71 GLU A C 1
ATOM 553 O O . GLU A 1 71 ? -5.191 -17.109 3.305 1 93.62 71 GLU A O 1
ATOM 558 N N . VAL A 1 72 ? -4.094 -17.141 1.415 1 88.5 72 VAL A N 1
ATOM 559 C CA . VAL A 1 72 ? -3.5 -15.836 1.636 1 88.5 72 VAL A CA 1
ATOM 560 C C . VAL A 1 72 ? -4.594 -14.773 1.696 1 88.5 72 VAL A C 1
ATOM 562 O O . VAL A 1 72 ? -4.582 -13.906 2.572 1 88.5 72 VAL A O 1
ATOM 565 N N . GLY A 1 73 ? -5.516 -14.859 0.8 1 94.38 73 GLY A N 1
ATOM 566 C CA . GLY A 1 73 ? -6.641 -13.945 0.793 1 94.38 73 GLY A CA 1
ATOM 567 C C . GLY A 1 73 ? -7.504 -14.047 2.039 1 94.38 73 GLY A C 1
ATOM 568 O O . GLY A 1 73 ? -7.883 -13.031 2.623 1 94.38 73 GLY A O 1
ATOM 569 N N . ARG A 1 74 ? -7.746 -15.25 2.416 1 96.12 74 ARG A N 1
ATOM 570 C CA . ARG A 1 74 ? -8.602 -15.461 3.578 1 96.12 74 ARG A CA 1
ATOM 571 C C . ARG A 1 74 ? -7.984 -14.844 4.828 1 96.12 74 ARG A C 1
ATOM 573 O O . ARG A 1 74 ? -8.672 -14.156 5.594 1 96.12 74 ARG A O 1
ATOM 580 N N . GLU A 1 75 ? -6.746 -15.062 4.977 1 94.88 75 GLU A N 1
ATOM 581 C CA . GLU A 1 75 ? -6.039 -14.484 6.113 1 94.88 75 GLU A CA 1
ATOM 582 C C . GLU A 1 75 ? -6.066 -12.953 6.062 1 94.88 75 GLU A C 1
ATOM 584 O O . GLU A 1 75 ? -6.285 -12.297 7.078 1 94.88 75 GLU A O 1
ATOM 589 N N . ALA A 1 76 ? -5.82 -12.453 4.926 1 94.19 76 ALA A N 1
ATOM 590 C CA . ALA A 1 76 ? -5.863 -11 4.75 1 94.19 76 ALA A CA 1
ATOM 591 C C . ALA A 1 76 ? -7.238 -10.445 5.105 1 94.19 76 ALA A C 1
ATOM 593 O O . ALA A 1 76 ? -7.348 -9.391 5.73 1 94.19 76 ALA A O 1
ATOM 594 N N . GLY A 1 77 ? -8.305 -11.148 4.645 1 96.12 77 GLY A N 1
ATOM 595 C CA . GLY A 1 77 ? -9.656 -10.719 4.969 1 96.12 77 GLY A CA 1
ATOM 596 C C . GLY A 1 77 ? -9.914 -10.633 6.461 1 96.12 77 GLY A C 1
ATOM 597 O O . GLY A 1 77 ? -10.523 -9.672 6.938 1 96.12 77 GLY A O 1
ATOM 598 N N . ILE A 1 78 ? -9.43 -11.586 7.18 1 96.25 78 ILE A N 1
ATOM 599 C CA . ILE A 1 78 ? -9.586 -11.602 8.625 1 96.25 78 ILE A CA 1
ATOM 600 C C . ILE A 1 78 ? -8.891 -10.391 9.234 1 96.25 78 ILE A C 1
ATOM 602 O O . ILE A 1 78 ? -9.445 -9.719 10.109 1 96.25 78 ILE A O 1
ATOM 606 N N . LEU A 1 79 ? -7.668 -10.078 8.75 1 92.38 79 LEU A N 1
ATOM 607 C CA . LEU A 1 79 ? -6.914 -8.938 9.25 1 92.38 79 LEU A CA 1
ATOM 608 C C . LEU A 1 79 ? -7.629 -7.625 8.93 1 92.38 79 LEU A C 1
ATOM 610 O O . LEU A 1 79 ? -7.621 -6.695 9.742 1 92.38 79 LEU A O 1
ATOM 614 N N . LEU A 1 80 ? -8.273 -7.559 7.836 1 94.12 80 LEU A N 1
ATOM 615 C CA . LEU A 1 80 ? -8.914 -6.332 7.367 1 94.12 80 LEU A CA 1
ATOM 616 C C . LEU A 1 80 ? -10.156 -6.02 8.188 1 94.12 80 LEU A C 1
ATOM 618 O O . LEU A 1 80 ? -10.648 -4.887 8.172 1 94.12 80 LEU A O 1
ATOM 622 N N . ARG A 1 81 ? -10.633 -6.973 8.953 1 93.69 81 ARG A N 1
ATOM 623 C CA . ARG A 1 81 ? -11.797 -6.75 9.805 1 93.69 81 ARG A CA 1
ATOM 624 C C . ARG A 1 81 ? -11.492 -5.723 10.891 1 93.69 81 ARG A C 1
ATOM 626 O O . ARG A 1 81 ? -12.398 -5.109 11.445 1 93.69 81 ARG A O 1
ATOM 633 N N . ALA A 1 82 ? -10.281 -5.578 11.148 1 88.44 82 ALA A N 1
ATOM 634 C CA . ALA A 1 82 ? -9.883 -4.594 12.156 1 88.44 82 ALA A CA 1
ATOM 635 C C . ALA A 1 82 ? -10.078 -3.174 11.633 1 88.44 82 ALA A C 1
ATOM 637 O O . ALA A 1 82 ? -10.172 -2.227 12.422 1 88.44 82 ALA A O 1
ATOM 638 N N . TYR A 1 83 ? -10.25 -3.078 10.336 1 87.62 83 TYR A N 1
ATOM 639 C CA . TYR A 1 83 ? -10.266 -1.743 9.75 1 87.62 83 TYR A CA 1
ATOM 640 C C . TYR A 1 83 ? -11.609 -1.448 9.102 1 87.62 83 TYR A C 1
ATOM 642 O O . TYR A 1 83 ? -12 -0.285 8.969 1 87.62 83 TYR A O 1
ATOM 650 N N . TYR A 1 84 ? -12.227 -2.525 8.648 1 93.5 84 TYR A N 1
ATOM 651 C CA . TYR A 1 84 ? -13.406 -2.297 7.82 1 93.5 84 TYR A CA 1
ATOM 652 C C . TYR A 1 84 ? -14.547 -3.211 8.234 1 93.5 84 TYR A C 1
ATOM 654 O O . TYR A 1 84 ? -14.328 -4.363 8.609 1 93.5 84 TYR A O 1
ATOM 662 N N . ARG A 1 85 ? -15.797 -2.639 8.055 1 94.88 85 A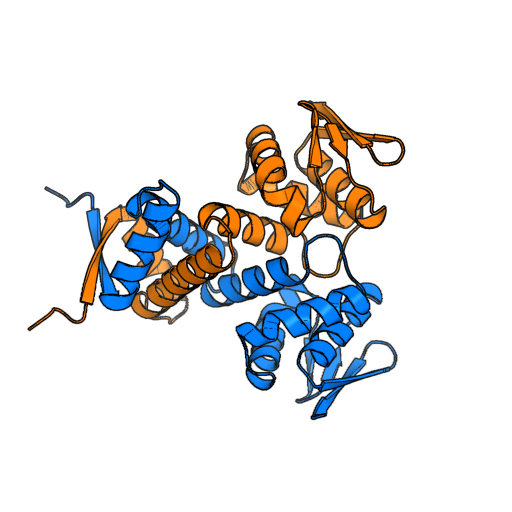RG A N 1
ATOM 663 C CA . ARG A 1 85 ? -16.969 -3.506 7.98 1 94.88 85 ARG A CA 1
ATOM 664 C C . ARG A 1 85 ? -17.078 -4.164 6.605 1 94.88 85 ARG A C 1
ATOM 666 O O . ARG A 1 85 ? -16.578 -3.625 5.613 1 94.88 85 ARG A O 1
ATOM 673 N N . PRO A 1 86 ? -17.703 -5.289 6.531 1 93.88 86 PRO A N 1
ATOM 674 C CA . PRO A 1 86 ? -17.766 -6.027 5.266 1 93.88 86 PRO A CA 1
ATOM 675 C C . PRO A 1 86 ? -18.297 -5.172 4.117 1 93.88 86 PRO A C 1
ATOM 677 O O . PRO A 1 86 ? -17.688 -5.129 3.045 1 93.88 86 PRO A O 1
ATOM 680 N N . GLU A 1 87 ? -19.344 -4.414 4.348 1 94.25 87 GLU A N 1
ATOM 681 C CA . GLU A 1 87 ? -19.938 -3.604 3.287 1 94.25 87 GLU A CA 1
ATOM 682 C C . GLU A 1 87 ? -19 -2.486 2.85 1 94.25 87 GLU A C 1
ATOM 684 O O . GLU A 1 87 ? -18.953 -2.127 1.672 1 94.25 87 GLU A O 1
ATOM 689 N N . GLU A 1 88 ? -18.266 -1.955 3.775 1 94.44 88 GLU A N 1
ATOM 690 C CA . GLU A 1 88 ? -17.281 -0.921 3.463 1 94.44 88 GLU A CA 1
ATOM 691 C C . GLU A 1 88 ? -16.188 -1.462 2.555 1 94.44 88 GLU A C 1
ATOM 693 O O . GLU A 1 88 ? -15.727 -0.771 1.64 1 94.44 88 GLU A O 1
ATOM 698 N N . LEU A 1 89 ? -15.758 -2.691 2.828 1 94.75 89 LEU A N 1
ATOM 699 C CA . LEU A 1 89 ? -14.711 -3.291 2.012 1 94.75 89 LEU A CA 1
ATOM 700 C C . LEU A 1 89 ? -15.188 -3.488 0.576 1 94.75 89 LEU A C 1
ATOM 702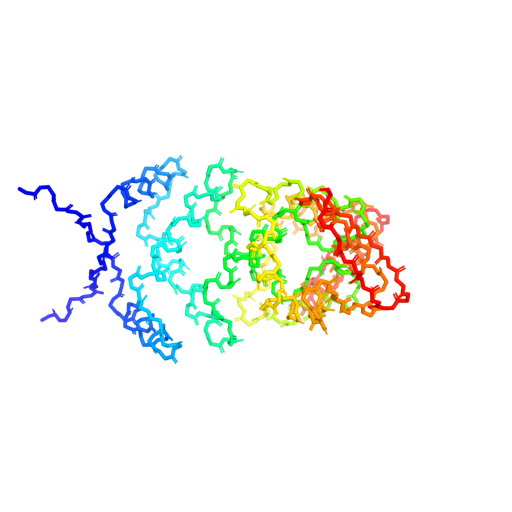 O O . LEU A 1 89 ? -14.406 -3.336 -0.367 1 94.75 89 LEU A O 1
ATOM 706 N N . LEU A 1 90 ? -16.453 -3.844 0.434 1 94.88 90 LEU A N 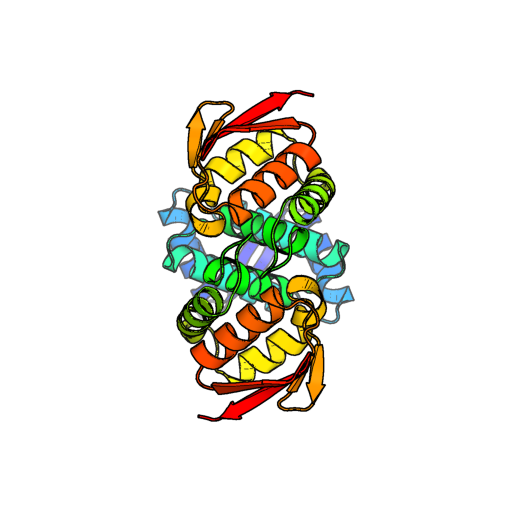1
ATOM 707 C CA . LEU A 1 90 ? -16.984 -4.027 -0.912 1 94.88 90 LEU A CA 1
ATOM 708 C C . LEU A 1 90 ? -16.891 -2.736 -1.717 1 94.88 90 LEU A C 1
ATOM 710 O O . LEU A 1 90 ? -16.531 -2.762 -2.896 1 94.88 90 LEU A O 1
ATOM 714 N N . GLU A 1 91 ? -17.234 -1.652 -1.075 1 94.94 91 GLU A N 1
ATOM 715 C CA . GLU A 1 91 ? -17.156 -0.355 -1.74 1 94.94 91 GLU A CA 1
ATOM 716 C C . GLU A 1 91 ? -15.703 -0 -2.074 1 94.94 91 GLU A C 1
ATOM 718 O O . GLU A 1 91 ? -15.43 0.55 -3.141 1 94.94 91 GLU A O 1
ATOM 723 N N . ILE A 1 92 ? -14.836 -0.293 -1.197 1 94.06 92 ILE A N 1
ATOM 724 C CA . ILE A 1 92 ? -13.414 -0.034 -1.409 1 94.06 92 ILE A CA 1
ATOM 725 C C . ILE A 1 92 ? -12.914 -0.863 -2.588 1 94.06 92 ILE A C 1
ATOM 727 O O . ILE A 1 92 ? -12.234 -0.341 -3.477 1 94.06 92 ILE A O 1
ATOM 731 N N . LEU A 1 93 ? -13.289 -2.141 -2.637 1 94.81 93 LEU A N 1
ATOM 732 C CA . LEU A 1 93 ? -12.859 -3.023 -3.715 1 94.81 93 LEU A CA 1
ATOM 733 C C . LEU A 1 93 ? -13.422 -2.559 -5.055 1 94.81 93 LEU A C 1
ATOM 735 O O . LEU A 1 93 ? -12.781 -2.727 -6.094 1 94.81 93 LEU A O 1
ATOM 739 N N . THR A 1 94 ? -14.562 -2.016 -4.969 1 94.75 94 THR A N 1
ATOM 740 C CA . THR A 1 94 ? -15.164 -1.48 -6.188 1 94.75 94 THR A CA 1
ATOM 741 C C . THR A 1 94 ? -14.32 -0.339 -6.746 1 94.75 94 THR A C 1
ATOM 743 O O . THR A 1 94 ? -14.148 -0.229 -7.961 1 94.75 94 THR A O 1
ATOM 746 N N . ARG A 1 95 ? -13.789 0.459 -5.93 1 92.62 95 ARG A N 1
ATOM 747 C CA . ARG A 1 95 ? -13.062 1.65 -6.355 1 92.62 95 ARG A CA 1
ATOM 748 C C . ARG A 1 95 ? -11.625 1.31 -6.734 1 92.62 95 ARG A C 1
ATOM 750 O O . ARG A 1 95 ? -11.125 1.756 -7.77 1 92.62 95 ARG A O 1
ATOM 757 N N . ILE A 1 96 ? -10.977 0.515 -5.93 1 92.12 96 ILE A N 1
ATOM 758 C CA . ILE A 1 96 ? -9.539 0.361 -6.133 1 92.12 96 ILE A CA 1
ATOM 759 C C . ILE A 1 96 ? -9.25 -0.989 -6.789 1 92.12 96 ILE A C 1
ATOM 761 O O . ILE A 1 96 ? -8.156 -1.217 -7.305 1 92.12 96 ILE A O 1
ATOM 765 N N . GLY A 1 97 ? -10.164 -1.903 -6.785 1 92.25 97 GLY A N 1
ATOM 766 C CA . GLY A 1 97 ? -10 -3.264 -7.273 1 92.25 97 GLY A CA 1
ATOM 767 C C . GLY A 1 97 ? -9.477 -3.326 -8.695 1 92.25 97 GLY A C 1
ATOM 768 O O . GLY A 1 97 ? -8.492 -4.012 -8.969 1 92.25 97 GLY A O 1
ATOM 769 N N . PRO A 1 98 ? -10.078 -2.598 -9.562 1 89.81 98 PRO A N 1
ATOM 770 C CA . PRO A 1 98 ? -9.633 -2.645 -10.961 1 89.81 98 PRO A CA 1
ATOM 771 C C . PRO A 1 98 ? -8.156 -2.279 -11.117 1 89.81 98 PRO A C 1
ATOM 773 O O . PRO A 1 98 ? -7.473 -2.832 -11.984 1 89.81 98 PRO A O 1
ATOM 776 N N . LYS A 1 99 ? -7.672 -1.489 -10.258 1 83.06 99 LYS A N 1
ATOM 777 C CA . LYS A 1 99 ? -6.32 -0.957 -10.422 1 83.06 99 LYS A CA 1
ATOM 778 C C . LYS A 1 99 ? -5.289 -1.883 -9.789 1 83.06 99 LYS A C 1
ATOM 780 O O . LYS A 1 99 ? -4.164 -2 -10.281 1 83.06 99 LYS A O 1
ATOM 785 N N . ILE A 1 100 ? -5.691 -2.551 -8.727 1 86 100 ILE A N 1
ATOM 786 C CA . ILE A 1 100 ? -4.609 -3.172 -7.973 1 86 100 ILE A CA 1
ATOM 787 C C . ILE A 1 100 ? -4.848 -4.676 -7.867 1 86 100 ILE A C 1
ATOM 789 O O . ILE A 1 100 ? -3.938 -5.434 -7.527 1 86 100 ILE A O 1
ATOM 793 N N . LEU A 1 101 ? -6.078 -5.168 -8.078 1 88.38 101 LEU A N 1
ATOM 794 C CA . LEU A 1 101 ? -6.422 -6.578 -7.938 1 88.38 101 LEU A CA 1
ATOM 795 C C . LEU A 1 101 ? -6.996 -7.125 -9.242 1 88.38 101 LEU A C 1
ATOM 797 O O . LEU A 1 101 ? -7.359 -8.305 -9.32 1 88.38 101 LEU A O 1
ATOM 801 N N . HIS A 1 102 ? -7.133 -6.219 -10.195 1 86.31 102 HIS A N 1
ATOM 802 C CA . HIS A 1 102 ? -7.758 -6.586 -11.461 1 86.31 102 HIS A CA 1
ATOM 803 C C . HIS A 1 102 ? -9.156 -7.16 -11.242 1 86.31 102 HIS A C 1
ATOM 805 O O . HIS A 1 102 ? -9.5 -8.195 -11.812 1 86.31 102 HIS A O 1
ATOM 811 N N . THR A 1 103 ? -9.828 -6.586 -10.344 1 92.81 103 THR A N 1
ATOM 812 C CA . THR A 1 103 ? -11.18 -6.992 -9.961 1 92.81 103 THR A CA 1
ATOM 813 C C . THR A 1 103 ? -12.188 -5.898 -10.305 1 92.81 103 THR A C 1
ATOM 815 O O . THR A 1 103 ? -11.992 -4.734 -9.961 1 92.81 103 THR A O 1
ATOM 818 N N . ASN A 1 104 ? -13.234 -6.281 -10.984 1 95.62 104 ASN A N 1
ATOM 819 C CA . ASN A 1 104 ? -14.289 -5.34 -11.344 1 95.62 104 ASN A CA 1
ATOM 820 C C . ASN A 1 104 ? -15.641 -5.766 -10.773 1 95.62 104 ASN A C 1
ATOM 822 O O . ASN A 1 104 ? -16.047 -6.914 -10.938 1 95.62 104 ASN A O 1
ATOM 826 N N . ARG A 1 105 ? -16.219 -4.855 -10.117 1 95.94 105 ARG A N 1
ATOM 827 C CA . ARG A 1 105 ? -17.578 -5.133 -9.648 1 95.94 105 ARG A CA 1
ATOM 828 C C . ARG A 1 105 ? -18.562 -5.145 -10.812 1 95.94 105 ARG A C 1
ATOM 830 O O . ARG A 1 105 ? -18.594 -4.207 -11.609 1 95.94 105 ARG A O 1
ATOM 837 N N . VAL A 1 106 ? -19.297 -6.156 -10.969 1 96.5 106 VAL A N 1
ATOM 838 C CA . VAL A 1 106 ? -20.203 -6.281 -12.109 1 96.5 106 VAL A CA 1
ATOM 839 C C . VAL A 1 106 ? -21.641 -6.34 -11.609 1 96.5 106 VAL A C 1
ATOM 841 O O . VAL A 1 106 ? -22.578 -6.383 -12.414 1 96.5 106 VAL A O 1
ATOM 844 N N . GLY A 1 107 ? -21.922 -6.363 -10.391 1 94.12 107 GLY A N 1
ATOM 845 C CA . GLY A 1 107 ? -23.203 -6.344 -9.688 1 94.12 107 GLY A CA 1
ATOM 846 C C . GLY A 1 107 ? -23.062 -6.043 -8.211 1 94.12 107 GLY A C 1
ATOM 847 O O . GLY A 1 107 ? -21.938 -5.934 -7.695 1 94.12 107 GLY A O 1
ATOM 848 N N . PRO A 1 108 ? -24.156 -5.875 -7.465 1 91.62 108 PRO A N 1
ATOM 849 C CA . PRO A 1 108 ? -24.078 -5.531 -6.043 1 91.62 108 PRO A CA 1
ATOM 850 C C . PRO A 1 108 ? -23.344 -6.586 -5.219 1 91.62 108 PRO A C 1
ATOM 852 O O . PRO A 1 108 ? -22.75 -6.266 -4.184 1 91.62 108 PRO A O 1
ATOM 855 N N . ARG A 1 109 ? -23.359 -7.848 -5.75 1 94.5 109 ARG A N 1
ATOM 856 C CA . ARG A 1 109 ? -22.719 -8.93 -5 1 94.5 109 ARG A CA 1
ATOM 857 C C . ARG A 1 109 ? -21.906 -9.836 -5.926 1 94.5 109 ARG A C 1
ATOM 859 O O . ARG A 1 109 ? -21.875 -11.047 -5.734 1 94.5 109 ARG A O 1
ATOM 866 N N . ALA A 1 110 ? -21.328 -9.156 -6.93 1 96.5 110 ALA A N 1
ATOM 867 C CA . ALA A 1 110 ? -20.578 -9.945 -7.902 1 96.5 110 ALA A CA 1
ATOM 868 C C . ALA A 1 110 ? -19.375 -9.188 -8.422 1 96.5 110 ALA A C 1
ATOM 870 O O . ALA A 1 110 ? -19.453 -7.98 -8.688 1 96.5 110 ALA A O 1
ATOM 871 N N . PHE A 1 111 ? -18.297 -9.891 -8.523 1 97.25 111 PHE A N 1
ATOM 872 C CA . PHE A 1 111 ? -17.062 -9.352 -9.07 1 97.25 111 PHE A CA 1
ATOM 873 C C . PHE A 1 111 ? -16.531 -10.234 -10.203 1 97.25 111 PHE A C 1
ATOM 875 O O . PHE A 1 111 ? -16.625 -11.461 -10.133 1 97.25 111 PHE A O 1
ATOM 882 N N . ARG A 1 112 ? -15.969 -9.609 -11.195 1 97.56 112 ARG A N 1
ATOM 883 C CA . ARG A 1 112 ? -15.266 -10.32 -12.25 1 97.56 112 ARG A CA 1
ATOM 884 C C . ARG A 1 112 ? -13.758 -10.242 -12.055 1 97.56 112 ARG A C 1
ATOM 886 O O . ARG A 1 112 ? -13.203 -9.156 -11.859 1 97.56 112 ARG A O 1
ATOM 893 N N . VAL A 1 113 ? -13.18 -11.367 -12.008 1 94.44 113 VAL A N 1
ATOM 894 C CA . VAL A 1 113 ? -11.727 -11.492 -11.883 1 94.44 113 VAL A CA 1
ATOM 895 C C . VAL A 1 113 ? -11.211 -12.555 -12.852 1 94.44 113 VAL A C 1
ATOM 897 O O . VAL A 1 113 ? -11.422 -13.75 -12.633 1 94.44 113 VAL A O 1
ATOM 900 N N . SER A 1 114 ? -10.406 -12.125 -13.797 1 90.75 114 SER A N 1
ATOM 901 C CA . SER A 1 114 ? -10.031 -13.031 -14.875 1 90.75 114 SER A CA 1
ATOM 902 C C . SER A 1 114 ? -8.828 -13.891 -14.492 1 90.75 114 SER A C 1
ATOM 904 O O . SER A 1 114 ? -8.75 -15.062 -14.867 1 90.75 114 SER A O 1
ATOM 906 N N . ASP A 1 115 ? -7.934 -13.344 -13.773 1 86.38 115 ASP A N 1
ATOM 907 C CA . ASP A 1 115 ? -6.746 -14.086 -13.352 1 86.38 115 ASP A CA 1
ATOM 908 C C . ASP A 1 115 ? -7.086 -15.078 -12.2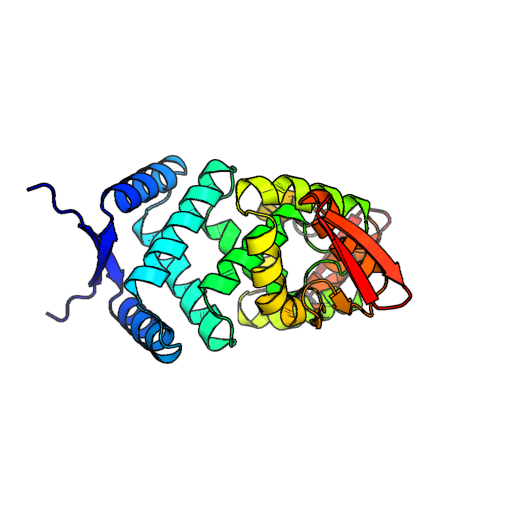42 1 86.38 115 ASP A C 1
ATOM 910 O O . ASP A 1 115 ? -7.652 -14.695 -11.211 1 86.38 115 ASP A O 1
ATOM 914 N N . PRO A 1 116 ? -6.73 -16.344 -12.445 1 88.06 116 PRO A N 1
ATOM 915 C CA . PRO A 1 116 ? -7.141 -17.375 -11.484 1 88.06 116 PRO A CA 1
ATOM 916 C C . PRO A 1 116 ? -6.551 -17.156 -10.094 1 88.06 116 PRO A C 1
ATOM 918 O O . PRO A 1 116 ? -7.223 -17.391 -9.086 1 88.06 116 PRO A O 1
ATOM 921 N N . ILE A 1 117 ? -5.344 -16.75 -10.055 1 85.44 117 ILE A N 1
ATOM 922 C CA . ILE A 1 117 ? -4.711 -16.531 -8.758 1 85.44 117 ILE A CA 1
ATOM 923 C C . ILE A 1 117 ? -5.352 -15.328 -8.062 1 85.44 117 ILE A C 1
ATOM 925 O O . ILE A 1 117 ? -5.652 -15.383 -6.871 1 85.44 117 ILE A O 1
ATOM 929 N N . ALA A 1 118 ? -5.555 -14.297 -8.805 1 88.62 118 ALA A N 1
ATOM 930 C CA . ALA A 1 118 ? -6.23 -13.117 -8.266 1 88.62 118 ALA A CA 1
ATOM 931 C C . ALA A 1 118 ? -7.648 -13.461 -7.82 1 88.62 118 ALA A C 1
ATOM 933 O O . ALA A 1 118 ? -8.125 -12.953 -6.797 1 88.62 118 ALA A O 1
ATOM 934 N N . ARG A 1 119 ? -8.273 -14.242 -8.594 1 93.75 119 ARG A N 1
ATOM 935 C CA . ARG A 1 119 ? -9.648 -14.641 -8.281 1 93.75 119 ARG A CA 1
ATOM 936 C C . ARG A 1 119 ? -9.711 -15.383 -6.949 1 93.75 119 ARG A C 1
ATOM 938 O O . ARG A 1 119 ? -10.57 -15.086 -6.113 1 93.75 119 ARG A O 1
ATOM 945 N N . ASP A 1 120 ? -8.812 -16.281 -6.77 1 93.5 120 ASP A N 1
ATOM 946 C CA . ASP A 1 120 ? -8.758 -17 -5.508 1 93.5 120 ASP A CA 1
ATOM 947 C C . ASP A 1 120 ? -8.422 -16.078 -4.348 1 93.5 120 ASP A C 1
ATOM 949 O O . ASP A 1 120 ? -8.953 -16.219 -3.248 1 93.5 120 ASP A O 1
ATOM 953 N N . THR A 1 121 ? -7.523 -15.156 -4.598 1 93 121 THR A N 1
ATOM 954 C CA . THR A 1 121 ? -7.148 -14.188 -3.576 1 93 121 THR A CA 1
ATOM 955 C C . THR A 1 121 ? -8.352 -13.359 -3.146 1 93 121 THR A C 1
ATOM 957 O O . THR A 1 121 ? -8.609 -13.203 -1.951 1 93 121 THR A O 1
ATOM 960 N N . VAL A 1 122 ? -9.062 -12.836 -4.121 1 95.56 122 VAL A N 1
ATOM 961 C CA . VAL A 1 122 ? -10.219 -11.984 -3.848 1 95.56 122 VAL A CA 1
ATOM 962 C C . VAL A 1 122 ? -11.305 -12.789 -3.143 1 95.56 122 VAL A C 1
ATOM 964 O O . VAL A 1 122 ? -11.914 -12.312 -2.186 1 95.56 122 VAL A O 1
ATOM 967 N N . ARG A 1 123 ? -11.516 -13.977 -3.623 1 96.44 123 ARG A N 1
ATOM 968 C CA . ARG A 1 123 ? -12.477 -14.859 -2.963 1 96.44 123 ARG A CA 1
ATOM 969 C C . ARG A 1 123 ? -12.109 -15.07 -1.498 1 96.44 123 ARG A C 1
ATOM 971 O O . ARG A 1 123 ? -12.969 -14.984 -0.617 1 96.44 123 ARG A O 1
ATOM 978 N N . GLY A 1 124 ? -10.891 -15.352 -1.288 1 96.25 124 GLY A N 1
ATOM 979 C CA . GLY A 1 124 ? -10.398 -15.5 0.074 1 96.25 124 GLY A CA 1
ATOM 980 C C . GLY A 1 124 ? -10.625 -14.266 0.926 1 96.25 124 GLY A C 1
ATOM 981 O O . GLY A 1 124 ? -11.109 -14.367 2.057 1 96.25 124 GLY A O 1
ATOM 982 N N . ILE A 1 125 ? -10.258 -13.094 0.415 1 96.5 125 ILE A N 1
ATOM 983 C CA . ILE A 1 125 ? -10.445 -11.836 1.132 1 96.5 125 ILE A CA 1
ATOM 984 C C . ILE A 1 125 ? -11.898 -11.688 1.555 1 96.5 125 ILE A C 1
ATOM 986 O O . ILE A 1 125 ? -12.188 -11.375 2.713 1 96.5 125 ILE A O 1
ATOM 990 N N . LEU A 1 126 ? -12.789 -11.938 0.628 1 97.12 126 LEU A N 1
ATOM 991 C CA . LEU A 1 126 ? -14.219 -11.766 0.886 1 97.12 126 LEU A CA 1
ATOM 992 C C . LEU A 1 126 ? -14.703 -12.742 1.947 1 97.12 126 LEU A C 1
ATOM 994 O O . LEU A 1 126 ? -15.461 -12.375 2.844 1 97.12 126 LEU A O 1
ATOM 998 N N . GLU A 1 127 ? -14.273 -13.961 1.901 1 97.31 127 GLU A N 1
ATOM 999 C CA . GLU A 1 127 ? -14.672 -14.945 2.902 1 97.31 127 GLU A CA 1
ATOM 1000 C C . GLU A 1 127 ? -14.062 -14.625 4.262 1 97.31 127 GLU A C 1
ATOM 1002 O O . GLU A 1 127 ? -14.711 -14.805 5.297 1 97.31 127 GLU A O 1
ATOM 1007 N N . GLY A 1 128 ? -12.828 -14.188 4.203 1 96.75 128 GLY A N 1
ATOM 1008 C CA . GLY A 1 128 ? -12.219 -13.742 5.445 1 96.75 128 GLY A CA 1
ATOM 1009 C C . GLY A 1 128 ? -12.977 -12.609 6.109 1 96.75 128 GLY A C 1
ATOM 1010 O O . GLY A 1 128 ? -12.961 -12.477 7.332 1 96.75 128 GLY A O 1
ATOM 1011 N N . MET A 1 129 ? -13.578 -11.781 5.336 1 96.69 129 MET A N 1
ATOM 1012 C CA . MET A 1 129 ? -14.352 -10.641 5.816 1 96.69 129 MET A CA 1
ATOM 1013 C C . MET A 1 129 ? -15.703 -11.094 6.371 1 96.69 129 MET A C 1
ATOM 1015 O O . MET A 1 129 ? -16.391 -10.328 7.051 1 96.69 129 MET A O 1
ATOM 1019 N N . GLY A 1 130 ? -16.141 -12.359 5.988 1 95 130 GLY A N 1
ATOM 1020 C CA . GLY A 1 130 ? -17.375 -12.875 6.555 1 95 130 GLY A CA 1
ATOM 1021 C C . GLY A 1 130 ? -18.422 -13.195 5.504 1 95 130 GLY A C 1
ATOM 1022 O O . GLY A 1 130 ? -19.562 -13.531 5.84 1 95 130 GLY A O 1
ATOM 1023 N N . TYR A 1 131 ? -18.078 -13.133 4.273 1 96.38 131 TYR A N 1
ATOM 1024 C CA . TYR A 1 131 ? -19.016 -13.508 3.215 1 96.38 131 TYR A CA 1
ATOM 1025 C C . TYR A 1 131 ? -18.859 -14.977 2.846 1 96.38 131 TYR A C 1
ATOM 1027 O O . TYR A 1 131 ? -17.844 -15.594 3.148 1 96.38 131 TYR A O 1
ATOM 1035 N N . ARG A 1 132 ? -19.906 -15.484 2.289 1 96.81 132 ARG A N 1
ATOM 1036 C CA . ARG A 1 132 ? -19.797 -16.703 1.493 1 96.81 132 ARG A CA 1
ATOM 1037 C C . ARG A 1 132 ? -19.578 -16.375 0.021 1 96.81 132 ARG A C 1
ATOM 1039 O O . ARG A 1 132 ? -20.297 -15.555 -0.555 1 96.81 132 ARG A O 1
ATOM 1046 N N . ALA A 1 133 ? -18.531 -16.953 -0.512 1 96.31 133 ALA A N 1
ATOM 1047 C CA . ALA A 1 133 ? -18.188 -16.609 -1.889 1 96.31 133 ALA A CA 1
ATOM 1048 C C . ALA A 1 133 ? -18.094 -17.859 -2.758 1 96.31 133 ALA A C 1
ATOM 1050 O O . ALA A 1 133 ? -17.578 -18.891 -2.32 1 96.31 133 ALA A O 1
ATOM 1051 N N . ALA A 1 134 ? -18.625 -17.781 -3.916 1 95.19 134 ALA A N 1
ATOM 1052 C CA . ALA A 1 134 ? -18.531 -18.844 -4.922 1 95.19 134 ALA A CA 1
ATOM 1053 C C . ALA A 1 134 ? -17.969 -18.297 -6.234 1 95.19 134 ALA A C 1
ATOM 1055 O O . ALA A 1 134 ? -18.281 -17.172 -6.633 1 95.19 134 ALA A O 1
ATOM 1056 N N . ALA A 1 135 ? -17.141 -19.109 -6.816 1 93.38 135 ALA A N 1
ATOM 1057 C CA . ALA A 1 135 ? -16.562 -18.703 -8.094 1 93.38 135 ALA A CA 1
ATOM 1058 C C . ALA A 1 135 ? -17.109 -19.562 -9.242 1 93.38 135 ALA A C 1
ATOM 1060 O O . ALA A 1 135 ? -17.203 -20.781 -9.109 1 93.38 135 ALA A O 1
ATOM 1061 N N . ASP A 1 136 ? -17.562 -18.906 -10.258 1 92.31 136 ASP A N 1
ATOM 1062 C CA . ASP A 1 136 ? -17.953 -19.516 -11.531 1 92.31 136 ASP A CA 1
ATOM 1063 C C . ASP A 1 136 ? -17.203 -18.844 -12.695 1 92.31 136 ASP A C 1
ATOM 1065 O O . ASP A 1 136 ? -17.516 -17.719 -13.062 1 92.31 136 ASP A O 1
ATOM 1069 N N . GLU A 1 137 ? -16.203 -19.625 -13.227 1 93.88 137 GLU A N 1
ATOM 1070 C CA . GLU A 1 137 ? -15.32 -19.047 -14.234 1 93.88 137 GLU A CA 1
ATOM 1071 C C . GLU A 1 137 ? -14.648 -17.781 -13.719 1 93.88 137 GLU A C 1
ATOM 1073 O O . GLU A 1 137 ? -13.992 -17.797 -12.672 1 93.88 137 GLU A O 1
ATOM 1078 N N . ASP A 1 138 ? -15.047 -16.656 -14.359 1 95.5 138 ASP A N 1
ATOM 1079 C CA . ASP A 1 138 ? -14.336 -15.43 -13.969 1 95.5 138 ASP A CA 1
ATOM 1080 C C . ASP A 1 138 ? -15.195 -14.57 -13.047 1 95.5 138 ASP A C 1
ATOM 1082 O O . ASP A 1 138 ? -14.836 -13.422 -12.75 1 95.5 138 ASP A O 1
ATOM 1086 N N . ILE A 1 139 ? -16.328 -15.141 -12.547 1 96.94 139 ILE A N 1
ATOM 1087 C CA . ILE A 1 139 ? -17.234 -14.336 -11.734 1 96.94 139 ILE A CA 1
ATOM 1088 C C . ILE A 1 139 ? -17.266 -14.883 -10.305 1 96.94 139 ILE A C 1
ATOM 1090 O O . ILE A 1 139 ? -17.453 -16.078 -10.102 1 96.94 139 ILE A O 1
ATOM 1094 N N . ILE A 1 140 ? -17.047 -13.977 -9.367 1 97.31 140 ILE A N 1
ATOM 1095 C CA . ILE A 1 140 ? -17.219 -14.289 -7.949 1 97.31 140 ILE A CA 1
ATOM 1096 C C . ILE A 1 140 ? -18.547 -13.719 -7.461 1 97.31 140 ILE A C 1
ATOM 1098 O O . ILE A 1 140 ? -18.812 -12.523 -7.605 1 97.31 140 ILE A O 1
ATOM 1102 N N . THR A 1 141 ? -19.344 -14.539 -6.891 1 97.62 141 THR A N 1
ATOM 1103 C CA . THR A 1 141 ? -20.578 -14.094 -6.262 1 97.62 141 THR A CA 1
ATOM 1104 C C . THR A 1 141 ? -20.5 -14.25 -4.746 1 97.62 141 THR A C 1
ATOM 1106 O O . THR A 1 141 ? -19.906 -15.211 -4.246 1 97.62 141 THR A O 1
ATOM 1109 N N . ILE A 1 142 ? -21.125 -13.203 -4.086 1 96.06 142 ILE A N 1
ATOM 1110 C CA . ILE A 1 142 ? -21 -13.242 -2.635 1 96.06 142 ILE A CA 1
ATOM 1111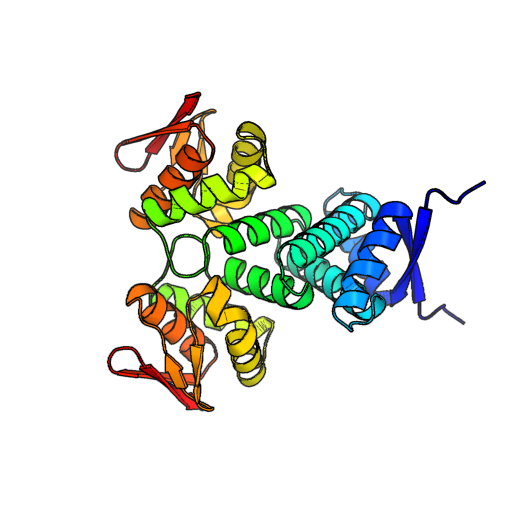 C C . ILE A 1 142 ? -22.391 -13.195 -2.004 1 96.06 142 ILE A C 1
ATOM 1113 O O . ILE A 1 142 ? -23.328 -12.609 -2.568 1 96.06 142 ILE A O 1
ATOM 1117 N N . GLU A 1 143 ? -22.5 -13.836 -0.865 1 92.5 143 GLU A N 1
ATOM 1118 C CA . GLU A 1 143 ? -23.672 -13.805 0.01 1 92.5 143 GLU A CA 1
ATOM 1119 C C . GLU A 1 143 ? -23.266 -13.531 1.457 1 92.5 143 GLU A C 1
ATOM 1121 O O . GLU A 1 143 ? -22.125 -13.812 1.853 1 92.5 143 GLU A O 1
ATOM 1126 N N . THR A 1 144 ? -24.094 -12.719 2.092 1 83.5 144 THR A N 1
ATOM 1127 C CA . THR A 1 144 ? -23.812 -12.539 3.512 1 83.5 144 THR A CA 1
ATOM 1128 C C . THR A 1 144 ? -23.891 -13.867 4.254 1 83.5 144 THR A C 1
ATOM 1130 O O . THR A 1 144 ? -24.766 -14.688 3.979 1 83.5 144 THR A O 1
ATOM 1133 N N . ALA A 1 145 ? -22.812 -14.156 5.031 1 66.25 145 ALA A N 1
ATOM 1134 C CA . ALA A 1 145 ? -22.875 -15.406 5.789 1 66.25 145 ALA A CA 1
ATOM 1135 C C . ALA A 1 145 ? -24.016 -15.375 6.797 1 66.25 145 ALA A C 1
ATOM 1137 O O . ALA A 1 145 ? -24.391 -14.312 7.289 1 66.25 145 ALA A O 1
ATOM 1138 N N . MET B 1 1 ? -10.258 27.469 26.109 1 40.06 1 MET B N 1
ATOM 1139 C CA . MET B 1 1 ? -11.008 26.688 25.125 1 40.06 1 MET B CA 1
ATOM 1140 C C . MET B 1 1 ? -10.062 25.859 24.266 1 40.06 1 MET B C 1
ATOM 1142 O O . MET B 1 1 ? -9.234 26.406 23.531 1 40.06 1 MET B O 1
ATOM 1146 N N . PRO B 1 2 ? -9.711 24.734 24.812 1 48.53 2 PRO B N 1
ATOM 1147 C CA . PRO B 1 2 ? -8.695 23.859 24.203 1 48.53 2 PRO B CA 1
ATOM 1148 C C . PRO B 1 2 ? -8.883 23.719 22.688 1 48.53 2 PRO B C 1
ATOM 1150 O O . PRO B 1 2 ? -10.016 23.625 22.203 1 48.53 2 PRO B O 1
ATOM 1153 N N . ARG B 1 3 ? -8.078 24.359 21.906 1 68.06 3 ARG B N 1
ATOM 1154 C CA . ARG B 1 3 ? -8.305 24.5 20.484 1 68.06 3 ARG B CA 1
ATOM 1155 C C . ARG B 1 3 ? -8.5 23.141 19.812 1 68.06 3 ARG B C 1
ATOM 1157 O O . ARG B 1 3 ? -7.723 22.219 20.047 1 68.06 3 ARG B O 1
ATOM 1164 N N . GLN B 1 4 ? -9.711 22.797 19.484 1 84.62 4 GLN B N 1
ATOM 1165 C CA . GLN B 1 4 ? -10.18 21.609 18.797 1 84.62 4 GLN B CA 1
ATOM 1166 C C . GLN B 1 4 ? -9.195 21.188 17.703 1 84.62 4 GLN B C 1
ATOM 1168 O O . GLN B 1 4 ? -9.055 20 17.406 1 84.62 4 GLN B O 1
ATOM 1173 N N . TYR B 1 5 ? -8.414 22.234 17.359 1 84.75 5 TYR B N 1
ATOM 1174 C CA . TYR B 1 5 ? -7.52 21.922 16.25 1 84.75 5 TYR B CA 1
ATOM 1175 C C . TYR B 1 5 ? -6.074 22.25 16.609 1 84.75 5 TYR B C 1
ATOM 1177 O O . TYR B 1 5 ? -5.812 23.172 17.375 1 84.75 5 TYR B O 1
ATOM 1185 N N . ALA B 1 6 ? -5.238 21.438 16.25 1 87.31 6 ALA B N 1
ATOM 1186 C CA . ALA B 1 6 ? -3.797 21.656 16.266 1 87.31 6 ALA B CA 1
ATOM 1187 C C . ALA B 1 6 ? -3.301 22.109 14.891 1 87.31 6 ALA B C 1
ATOM 1189 O O . ALA B 1 6 ? -3.988 21.906 13.883 1 87.31 6 ALA B O 1
ATOM 1190 N N . ARG B 1 7 ? -2.193 22.797 14.961 1 86.81 7 ARG B N 1
ATOM 1191 C CA . ARG B 1 7 ? -1.591 23.25 13.711 1 86.81 7 ARG B CA 1
ATOM 1192 C C . A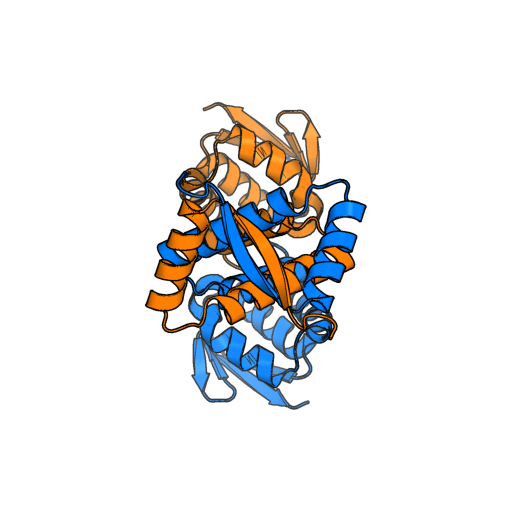RG B 1 7 ? -0.229 22.594 13.492 1 86.81 7 ARG B C 1
ATOM 1194 O O . ARG B 1 7 ? 0.679 22.766 14.312 1 86.81 7 ARG B O 1
ATOM 1201 N N . LEU B 1 8 ? -0.163 21.891 12.398 1 89.56 8 LEU B N 1
ATOM 1202 C CA . LEU B 1 8 ? 1.084 21.203 12.062 1 89.56 8 LEU B CA 1
ATOM 1203 C C . LEU B 1 8 ? 1.856 21.984 11 1 89.56 8 LEU B C 1
ATOM 1205 O O . LEU B 1 8 ? 1.285 22.391 9.992 1 89.56 8 LEU B O 1
ATOM 1209 N N . ALA B 1 9 ? 3.111 22.188 11.266 1 89.12 9 ALA B N 1
ATOM 1210 C CA . ALA B 1 9 ? 3.943 22.953 10.344 1 89.12 9 ALA B CA 1
ATOM 1211 C C . ALA B 1 9 ? 4.504 22.062 9.242 1 89.12 9 ALA B C 1
ATOM 1213 O O . ALA B 1 9 ? 4.969 20.953 9.508 1 89.12 9 ALA B O 1
ATOM 1214 N N . VAL B 1 10 ? 4.395 22.562 7.98 1 92.12 10 VAL B N 1
ATOM 1215 C CA . VAL B 1 10 ? 4.961 21.891 6.82 1 92.12 10 VAL B CA 1
ATOM 1216 C C . VAL B 1 10 ? 5.48 22.922 5.82 1 92.12 10 VAL B C 1
ATOM 1218 O O . VAL B 1 10 ? 5.098 24.094 5.871 1 92.12 10 VAL B O 1
ATOM 1221 N N . ASP B 1 11 ? 6.398 22.453 5.051 1 92.5 11 ASP B N 1
ATOM 1222 C CA . ASP B 1 11 ? 6.895 23.328 3.994 1 92.5 11 ASP B CA 1
ATOM 1223 C C . ASP B 1 11 ? 5.742 23.938 3.197 1 92.5 11 ASP B C 1
ATOM 1225 O O . ASP B 1 11 ? 4.801 23.234 2.824 1 92.5 11 ASP B O 1
ATOM 1229 N N . ARG B 1 12 ? 5.867 25.172 2.926 1 93.75 12 ARG B N 1
ATOM 1230 C CA . ARG B 1 12 ? 4.762 25.906 2.314 1 93.75 12 ARG B CA 1
ATOM 1231 C C . ARG B 1 12 ? 4.496 25.422 0.896 1 93.75 12 ARG B C 1
ATOM 1233 O O . ARG B 1 12 ? 3.344 25.25 0.494 1 93.75 12 ARG B O 1
ATOM 1240 N N . GLU B 1 13 ? 5.543 25.219 0.136 1 94.06 13 GLU B N 1
ATOM 1241 C CA . GLU B 1 13 ? 5.379 24.766 -1.241 1 94.06 13 GLU B CA 1
ATOM 1242 C C . GLU B 1 13 ? 4.699 23.406 -1.292 1 94.06 13 GLU B C 1
ATOM 1244 O O . GLU B 1 13 ? 3.805 23.188 -2.111 1 94.06 13 GLU B O 1
ATOM 1249 N N . LEU B 1 14 ? 5.094 22.578 -0.393 1 95.5 14 LEU B N 1
ATOM 1250 C CA . LEU B 1 14 ? 4.488 21.25 -0.317 1 95.5 14 LEU B CA 1
ATOM 1251 C C . LEU B 1 14 ? 3.021 21.344 0.097 1 95.5 14 LEU B C 1
ATOM 1253 O O . LEU B 1 14 ? 2.17 20.656 -0.452 1 95.5 14 LEU B O 1
ATOM 1257 N N . ALA B 1 15 ? 2.77 22.188 1.06 1 95.12 15 ALA B N 1
ATOM 1258 C CA . ALA B 1 15 ? 1.394 22.391 1.505 1 95.12 15 ALA B CA 1
ATOM 1259 C C . ALA B 1 15 ? 0.514 22.891 0.363 1 95.12 15 ALA B C 1
ATOM 1261 O O . ALA B 1 15 ? -0.616 22.422 0.192 1 95.12 15 ALA B O 1
ATOM 1262 N N . ASP B 1 16 ? 1.035 23.812 -0.355 1 95.5 16 ASP B N 1
ATOM 1263 C CA . ASP B 1 16 ? 0.285 24.375 -1.473 1 95.5 16 ASP B CA 1
ATOM 1264 C C . ASP B 1 16 ? 0.023 23.312 -2.547 1 95.5 16 ASP B C 1
ATOM 1266 O O . ASP B 1 16 ? -1.079 23.234 -3.094 1 95.5 16 ASP B O 1
ATOM 1270 N N . GLU B 1 17 ? 0.991 22.531 -2.881 1 96.25 17 GLU B N 1
ATOM 1271 C CA . GLU B 1 17 ? 0.844 21.453 -3.854 1 96.25 17 GLU B CA 1
ATOM 1272 C C . GLU B 1 17 ? -0.195 20.438 -3.395 1 96.25 17 GLU B C 1
ATOM 1274 O O . GLU B 1 17 ? -1.03 20 -4.184 1 96.25 17 GLU B O 1
ATOM 1279 N N . PHE B 1 18 ? -0.099 20.109 -2.176 1 96.62 18 PHE B N 1
ATOM 1280 C CA . PHE B 1 18 ? -1.054 19.188 -1.568 1 96.62 18 PHE B CA 1
ATOM 1281 C C . PHE B 1 18 ? -2.471 19.734 -1.659 1 96.62 18 PHE B C 1
ATOM 1283 O O . PHE B 1 18 ? -3.391 19.031 -2.084 1 96.62 18 PHE B O 1
ATOM 1290 N N . HIS B 1 19 ? -2.611 20.984 -1.294 1 96.31 19 HIS B N 1
ATOM 1291 C CA . HIS B 1 19 ? -3.926 21.609 -1.327 1 96.31 19 HIS B CA 1
ATOM 1292 C C . HIS B 1 19 ? -4.484 21.641 -2.746 1 96.31 19 HIS B C 1
ATOM 1294 O O . HIS B 1 19 ? -5.645 21.297 -2.971 1 96.31 19 HIS B O 1
ATOM 1300 N N . ARG B 1 20 ? -3.627 22.031 -3.658 1 96.69 20 ARG B N 1
ATOM 1301 C CA . ARG B 1 20 ? -4.059 22.109 -5.051 1 96.69 20 ARG B CA 1
ATOM 1302 C C . ARG B 1 20 ? -4.449 20.734 -5.578 1 96.69 20 ARG B C 1
ATOM 1304 O O . ARG B 1 20 ? -5.484 20.578 -6.227 1 96.69 20 ARG B O 1
ATOM 1311 N N . GLY B 1 21 ? -3.613 19.766 -5.289 1 95.94 21 GLY B N 1
ATOM 1312 C CA . GLY B 1 21 ? -3.895 18.406 -5.73 1 95.94 21 GLY B CA 1
ATOM 1313 C C . GLY B 1 21 ? -5.188 17.844 -5.164 1 95.94 21 GLY B C 1
ATOM 1314 O O . GLY B 1 21 ? -6.023 17.328 -5.906 1 95.94 21 GLY B O 1
ATOM 1315 N N . VAL B 1 22 ? -5.367 18.016 -3.906 1 95.75 22 VAL B N 1
ATOM 1316 C CA . VAL B 1 22 ? -6.543 17.484 -3.229 1 95.75 22 VAL B CA 1
ATOM 1317 C C . VAL B 1 22 ? -7.797 18.203 -3.729 1 95.75 22 VAL B C 1
ATOM 1319 O O . VAL B 1 22 ? -8.82 17.562 -3.992 1 95.75 22 VAL B O 1
ATOM 1322 N N . LYS B 1 23 ? -7.734 19.484 -3.859 1 96 23 LYS B N 1
ATOM 1323 C CA . LYS B 1 23 ? -8.883 20.266 -4.316 1 96 23 LYS B CA 1
ATOM 1324 C C . LYS B 1 23 ? -9.266 19.891 -5.746 1 96 23 LYS B C 1
ATOM 1326 O O . LYS B 1 23 ? -10.445 19.906 -6.102 1 96 23 LYS B O 1
ATOM 1331 N N . SER B 1 24 ? -8.234 19.578 -6.523 1 95.69 24 SER B N 1
ATOM 1332 C CA . SER B 1 24 ? -8.516 19.188 -7.902 1 95.69 24 SER B CA 1
ATOM 1333 C C . SER B 1 24 ? -9.336 17.906 -7.957 1 95.69 24 SER B C 1
ATOM 1335 O O . SER B 1 24 ? -10 17.625 -8.953 1 95.69 24 SER B O 1
ATOM 1337 N N . LEU B 1 25 ? -9.32 17.141 -6.918 1 94.69 25 LEU B N 1
ATOM 1338 C CA . LEU B 1 25 ? -10.086 15.898 -6.828 1 94.69 25 LEU B CA 1
ATOM 1339 C C . LEU B 1 25 ? -11.453 16.156 -6.211 1 94.69 25 LEU B C 1
ATOM 1341 O O . LEU B 1 25 ? -12.242 15.227 -6.031 1 94.69 25 LEU B O 1
ATOM 1345 N N . GLY B 1 26 ? -11.695 17.422 -5.809 1 94.06 26 GLY B N 1
ATOM 1346 C CA . GLY B 1 26 ? -12.953 17.766 -5.168 1 94.06 26 GLY B CA 1
ATOM 1347 C C . GLY B 1 26 ? -12.992 17.391 -3.699 1 94.06 26 GLY B C 1
ATOM 1348 O O . GLY B 1 26 ? -14.078 17.266 -3.117 1 94.06 26 GLY B O 1
ATOM 1349 N N . ARG B 1 27 ? -11.859 17.188 -3.117 1 94.12 27 ARG B N 1
ATOM 1350 C CA . ARG B 1 27 ? -11.789 16.828 -1.704 1 94.12 27 ARG B CA 1
ATOM 1351 C C . ARG B 1 27 ? -11.352 18.016 -0.861 1 94.12 27 ARG B C 1
ATOM 1353 O O . ARG B 1 27 ? -10.789 18.984 -1.383 1 94.12 27 ARG B O 1
ATOM 1360 N N . LYS B 1 28 ? -11.68 17.875 0.373 1 94.44 28 LYS B N 1
ATOM 1361 C CA . LYS B 1 28 ? -11.203 18.859 1.338 1 94.44 28 LYS B CA 1
ATOM 1362 C C . LYS B 1 28 ? -9.828 18.469 1.882 1 94.44 28 LYS B C 1
ATOM 1364 O O . LYS B 1 28 ? -9.664 17.391 2.457 1 94.44 28 LYS B O 1
ATOM 1369 N N . PRO B 1 29 ? -8.883 19.297 1.751 1 93.62 29 PRO B N 1
ATOM 1370 C CA . PRO B 1 29 ? -7.531 18.969 2.205 1 93.62 29 PRO B CA 1
ATOM 1371 C C . PRO B 1 29 ? -7.488 18.531 3.666 1 93.62 29 PRO B C 1
ATOM 1373 O O . PRO B 1 29 ? -6.746 17.609 4.016 1 93.62 29 PRO B O 1
ATOM 1376 N N . SER B 1 30 ? -8.289 19.172 4.52 1 92.19 30 SER B N 1
ATOM 1377 C CA . SER B 1 30 ? -8.289 18.797 5.93 1 92.19 30 SER B CA 1
ATOM 1378 C C . SER B 1 30 ? -8.75 17.344 6.121 1 92.19 30 SER B C 1
ATOM 1380 O O . SER B 1 30 ? -8.227 16.641 6.98 1 92.19 30 SER B O 1
ATOM 1382 N N . GLU B 1 31 ? -9.688 16.938 5.379 1 93.69 31 GLU B N 1
ATOM 1383 C CA . GLU B 1 31 ? -10.18 15.57 5.43 1 93.69 31 GLU B CA 1
ATOM 1384 C C . GLU B 1 31 ? -9.094 14.578 5.02 1 93.69 31 GLU B C 1
ATOM 1386 O O . GLU B 1 31 ? -8.859 13.586 5.707 1 93.69 31 GLU B O 1
ATOM 1391 N N . VAL B 1 32 ? -8.469 14.891 3.918 1 95.5 32 VAL B N 1
ATOM 1392 C CA . VAL B 1 32 ? -7.414 14.016 3.412 1 95.5 32 VAL B CA 1
ATOM 1393 C C . VAL B 1 32 ? -6.258 13.961 4.41 1 95.5 32 VAL B C 1
ATOM 1395 O O . VAL B 1 32 ? -5.715 12.891 4.684 1 95.5 32 VAL B O 1
ATOM 1398 N N . LEU B 1 33 ? -5.918 15.07 4.961 1 96.25 33 LEU B N 1
ATOM 1399 C CA . LEU B 1 33 ? -4.848 15.141 5.953 1 96.25 33 LEU B CA 1
ATOM 1400 C C . LEU B 1 33 ? -5.176 14.266 7.164 1 96.25 33 LEU B C 1
ATOM 1402 O O . LEU B 1 33 ? -4.316 13.531 7.656 1 96.25 33 LEU B O 1
ATOM 1406 N N . GLU B 1 34 ? -6.344 14.352 7.641 1 95.62 34 GLU B N 1
ATOM 1407 C CA . GLU B 1 34 ? -6.754 13.555 8.797 1 95.62 34 GLU B CA 1
ATOM 1408 C C . GLU B 1 34 ? -6.664 12.062 8.492 1 95.62 34 GLU B C 1
ATOM 1410 O O . GLU B 1 34 ? -6.215 11.281 9.336 1 95.62 34 GLU B O 1
ATOM 1415 N N . HIS B 1 35 ? -7.105 11.688 7.301 1 95.31 35 HIS B N 1
ATOM 1416 C CA . HIS B 1 35 ? -7.012 10.289 6.91 1 95.31 35 HIS B CA 1
ATOM 1417 C C . HIS B 1 35 ? -5.559 9.836 6.848 1 95.31 35 HIS B C 1
ATOM 1419 O O . HIS B 1 35 ? -5.242 8.703 7.234 1 95.31 35 HIS B O 1
ATOM 1425 N N . LEU B 1 36 ? -4.691 10.688 6.367 1 96.31 36 LEU B N 1
ATOM 1426 C CA . LEU B 1 36 ? -3.273 10.359 6.293 1 96.31 36 LEU B CA 1
ATOM 1427 C C . LEU B 1 36 ? -2.688 10.148 7.684 1 96.31 36 LEU B C 1
ATOM 1429 O O . LEU B 1 36 ? -1.964 9.18 7.918 1 96.31 36 LEU B O 1
ATOM 1433 N N . LEU B 1 37 ? -3.021 11.055 8.594 1 96.75 37 LEU B N 1
ATOM 1434 C CA . LEU B 1 37 ? -2.486 10.961 9.945 1 96.75 37 LEU B CA 1
ATOM 1435 C C . LEU B 1 37 ? -3.037 9.727 10.664 1 96.75 37 LEU B C 1
ATOM 1437 O O . LEU B 1 37 ? -2.305 9.039 11.375 1 96.75 37 LEU B O 1
ATOM 1441 N N . LYS B 1 38 ? -4.289 9.438 10.469 1 94.62 38 LYS B N 1
ATOM 1442 C CA . LYS B 1 38 ? -4.875 8.234 11.055 1 94.62 38 LYS B CA 1
ATOM 1443 C C . LYS B 1 38 ? -4.195 6.977 10.531 1 94.62 38 LYS B C 1
ATOM 1445 O O . LYS B 1 38 ? -3.963 6.031 11.289 1 94.62 38 LYS B O 1
ATOM 1450 N N . ALA B 1 39 ? -3.967 7.016 9.219 1 94.12 39 ALA B N 1
ATOM 1451 C CA . ALA B 1 39 ? -3.285 5.871 8.617 1 94.12 39 ALA B CA 1
ATOM 1452 C C . ALA B 1 39 ? -1.892 5.688 9.219 1 94.12 39 ALA B C 1
ATOM 1454 O O . ALA B 1 39 ? -1.444 4.559 9.43 1 94.12 39 ALA B O 1
ATOM 1455 N N . ALA B 1 40 ? -1.225 6.77 9.438 1 95.69 40 ALA B N 1
ATOM 1456 C CA . ALA B 1 40 ? 0.103 6.707 10.039 1 95.69 40 ALA B CA 1
ATOM 1457 C C . ALA B 1 40 ? 0.034 6.152 11.461 1 95.69 40 ALA B C 1
ATOM 1459 O O . ALA B 1 40 ? 0.848 5.309 11.844 1 95.69 40 ALA B O 1
ATOM 1460 N N . VAL B 1 41 ? -0.906 6.613 12.242 1 94.44 41 VAL B N 1
ATOM 1461 C CA . VAL B 1 41 ? -1.084 6.152 13.617 1 94.44 41 VAL B CA 1
ATOM 1462 C C . VAL B 1 41 ? -1.411 4.66 13.625 1 94.44 41 VAL B C 1
ATOM 1464 O O . VAL B 1 41 ? -0.84 3.895 14.406 1 94.44 41 VAL B O 1
ATOM 1467 N N . ASP B 1 42 ? -2.297 4.305 12.75 1 90.88 42 ASP B N 1
ATOM 1468 C CA . ASP B 1 42 ? -2.66 2.896 12.617 1 90.88 42 ASP B CA 1
ATOM 1469 C C . ASP B 1 42 ? -1.433 2.039 12.312 1 90.88 42 ASP B C 1
ATOM 1471 O O . ASP B 1 42 ? -1.268 0.958 12.875 1 90.88 42 ASP B O 1
ATOM 1475 N N . ALA B 1 43 ? -0.652 2.51 11.367 1 90.75 43 ALA B N 1
ATOM 1476 C CA . ALA B 1 43 ? 0.559 1.778 11.008 1 90.75 43 ALA B CA 1
ATOM 1477 C C . ALA B 1 43 ? 1.47 1.59 12.211 1 90.75 43 ALA B C 1
ATOM 1479 O O . ALA B 1 43 ? 1.971 0.489 12.453 1 90.75 43 ALA B O 1
ATOM 1480 N N . ILE B 1 44 ? 1.616 2.609 12.945 1 93.56 44 ILE B N 1
ATOM 1481 C CA . ILE B 1 44 ? 2.492 2.564 14.117 1 93.56 44 ILE B CA 1
ATOM 1482 C C . ILE B 1 44 ? 1.953 1.558 15.125 1 93.56 44 ILE B C 1
ATOM 1484 O O . ILE B 1 44 ? 2.715 0.773 15.695 1 93.56 44 ILE B O 1
ATOM 1488 N N . GLU B 1 45 ? 0.69 1.522 15.32 1 90.81 45 GLU B N 1
ATOM 1489 C CA . GLU B 1 45 ? 0.051 0.601 16.25 1 90.81 45 GLU B CA 1
ATOM 1490 C C . GLU B 1 45 ? 0.25 -0.849 15.82 1 90.81 45 GLU B C 1
ATOM 1492 O O . GLU B 1 45 ? 0.273 -1.754 16.656 1 90.81 45 GLU B O 1
ATOM 1497 N N . HIS B 1 46 ? 0.445 -1.001 14.594 1 86 46 HIS B N 1
ATOM 1498 C CA . HIS B 1 46 ? 0.637 -2.35 14.07 1 86 46 HIS B CA 1
ATOM 1499 C C . HIS B 1 46 ? 2.115 -2.648 13.852 1 86 46 HIS B C 1
ATOM 1501 O O . HIS B 1 46 ? 2.463 -3.607 13.156 1 86 46 HIS B O 1
ATOM 1507 N N . GLY B 1 47 ? 2.969 -1.745 14.32 1 86.25 47 GLY B N 1
ATOM 1508 C CA . GLY B 1 47 ? 4.398 -2.004 14.312 1 86.25 47 GLY B CA 1
ATOM 1509 C C . GLY B 1 47 ? 5.066 -1.646 13 1 86.25 47 GLY B C 1
ATOM 1510 O O . GLY B 1 47 ? 6.125 -2.184 12.664 1 86.25 47 GLY B O 1
ATOM 1511 N N . ILE B 1 48 ? 4.438 -0.8 12.273 1 88.69 48 ILE B N 1
ATOM 1512 C CA . ILE B 1 48 ? 4.996 -0.397 10.984 1 88.69 48 ILE B CA 1
ATOM 1513 C C . ILE B 1 48 ? 5.391 1.077 11.039 1 88.69 48 ILE B C 1
ATOM 1515 O O . ILE B 1 48 ? 4.598 1.925 11.453 1 88.69 48 ILE B O 1
ATOM 1519 N N . ASP B 1 49 ? 6.574 1.323 10.617 1 94 49 ASP B N 1
ATOM 1520 C CA . ASP B 1 49 ? 7.027 2.701 10.453 1 94 49 ASP B CA 1
ATOM 1521 C C . ASP B 1 49 ? 6.23 3.408 9.359 1 94 49 ASP B C 1
ATOM 1523 O O . ASP B 1 49 ? 6.086 2.887 8.25 1 94 49 ASP B O 1
ATOM 1527 N N . PRO B 1 50 ? 5.715 4.594 9.617 1 94.19 50 PRO B N 1
ATOM 1528 C CA . PRO B 1 50 ? 4.895 5.285 8.617 1 94.19 50 PRO B CA 1
ATOM 1529 C C . PRO B 1 50 ? 5.645 5.543 7.316 1 94.19 50 PRO B C 1
ATOM 1531 O O . PRO B 1 50 ? 5.035 5.562 6.242 1 94.19 50 PRO B O 1
ATOM 1534 N N . ILE B 1 51 ? 6.891 5.793 7.375 1 94 51 ILE B N 1
ATOM 1535 C CA . ILE B 1 51 ? 7.664 5.988 6.152 1 94 51 ILE B CA 1
ATOM 1536 C C . ILE B 1 51 ? 7.754 4.672 5.383 1 94 51 ILE B C 1
ATOM 1538 O O . ILE B 1 51 ? 7.664 4.656 4.152 1 94 51 ILE B O 1
ATOM 1542 N N . ASP B 1 52 ? 7.941 3.582 6.105 1 93.19 52 ASP B N 1
ATOM 1543 C CA . ASP B 1 52 ? 7.934 2.27 5.469 1 93.19 52 ASP B CA 1
ATOM 1544 C C . ASP B 1 52 ? 6.566 1.964 4.855 1 93.19 52 ASP B C 1
ATOM 1546 O O . ASP B 1 52 ? 6.48 1.3 3.82 1 93.19 52 ASP B O 1
ATOM 1550 N N . MET B 1 53 ? 5.566 2.412 5.551 1 92.62 53 MET B N 1
ATOM 1551 C CA . MET B 1 53 ? 4.223 2.232 5.008 1 92.62 53 MET B CA 1
ATOM 1552 C C . MET B 1 53 ? 4.102 2.873 3.631 1 92.62 53 MET B C 1
ATOM 1554 O O . MET B 1 53 ? 3.463 2.316 2.736 1 92.62 53 MET B O 1
ATOM 1558 N N . ILE B 1 54 ? 4.676 4 3.422 1 93.06 54 ILE B N 1
ATOM 1559 C CA . ILE B 1 54 ? 4.656 4.695 2.139 1 93.06 54 ILE B CA 1
ATOM 1560 C C . ILE B 1 54 ? 5.355 3.842 1.08 1 93.06 54 ILE B C 1
ATOM 1562 O O . ILE B 1 54 ? 4.863 3.713 -0.044 1 93.06 54 ILE B O 1
ATOM 1566 N N . HIS B 1 55 ? 6.445 3.285 1.438 1 93.88 55 HIS B N 1
ATOM 1567 C CA . HIS B 1 55 ? 7.172 2.428 0.507 1 93.88 55 HIS B CA 1
ATOM 1568 C C . HIS B 1 55 ? 6.363 1.185 0.156 1 93.88 55 HIS B C 1
ATOM 1570 O O . HIS B 1 55 ? 6.352 0.752 -0.999 1 93.88 55 HIS B O 1
ATOM 1576 N N . ILE B 1 56 ? 5.77 0.642 1.187 1 91.88 56 ILE B N 1
ATOM 1577 C CA . ILE B 1 56 ? 4.918 -0.521 0.961 1 91.88 56 ILE B CA 1
ATOM 1578 C C . ILE B 1 56 ? 3.818 -0.168 -0.039 1 91.88 56 ILE B C 1
ATOM 1580 O O . ILE B 1 56 ? 3.553 -0.929 -0.972 1 91.88 56 ILE B O 1
ATOM 1584 N N . CYS B 1 57 ? 3.279 0.961 0.148 1 91.31 57 CYS B N 1
ATOM 1585 C CA . CYS B 1 57 ? 2.199 1.402 -0.727 1 91.31 57 CYS B CA 1
ATOM 1586 C C . CYS B 1 57 ? 2.695 1.591 -2.154 1 91.31 57 CYS B C 1
ATOM 1588 O O . CYS B 1 57 ? 2.004 1.229 -3.109 1 91.31 57 CYS B O 1
ATOM 1590 N N . ARG B 1 58 ? 3.846 2.152 -2.344 1 90.31 58 ARG B N 1
ATOM 1591 C CA . ARG B 1 58 ? 4.414 2.363 -3.67 1 90.31 58 ARG B CA 1
ATOM 1592 C C . ARG B 1 58 ? 4.695 1.034 -4.363 1 90.31 58 ARG B C 1
ATOM 1594 O O . ARG B 1 58 ? 4.422 0.879 -5.555 1 90.31 58 ARG B O 1
ATOM 1601 N N . LEU B 1 59 ? 5.195 0.131 -3.58 1 92.31 59 LEU B N 1
ATOM 1602 C CA . LEU B 1 59 ? 5.457 -1.198 -4.121 1 92.31 59 LEU B CA 1
ATOM 1603 C C . LEU B 1 59 ? 4.16 -1.89 -4.52 1 92.31 59 LEU B C 1
ATOM 1605 O O . LEU B 1 59 ? 4.082 -2.514 -5.578 1 92.31 59 LEU B O 1
ATOM 1609 N N . ALA B 1 60 ? 3.205 -1.739 -3.666 1 90.81 60 ALA B N 1
ATOM 1610 C CA . ALA B 1 60 ? 1.911 -2.367 -3.924 1 90.81 60 ALA B CA 1
ATOM 1611 C C . ALA B 1 60 ? 1.27 -1.802 -5.188 1 90.81 60 ALA B C 1
ATOM 1613 O O . ALA B 1 60 ? 0.692 -2.545 -5.984 1 90.81 60 ALA B O 1
ATOM 1614 N N . ARG B 1 61 ? 1.375 -0.559 -5.387 1 87.75 61 ARG B N 1
ATOM 1615 C CA . ARG B 1 61 ? 0.792 0.083 -6.562 1 87.75 61 ARG B CA 1
ATOM 1616 C C . ARG B 1 61 ? 1.517 -0.343 -7.836 1 87.75 61 ARG B C 1
ATOM 1618 O O . ARG B 1 61 ? 0.898 -0.468 -8.891 1 87.75 61 ARG B O 1
ATOM 1625 N N . SER B 1 62 ? 2.734 -0.517 -7.727 1 88.81 62 SER B N 1
ATOM 1626 C CA . SER B 1 62 ? 3.539 -0.868 -8.891 1 88.81 62 SER B CA 1
ATOM 1627 C C . SER B 1 62 ? 3.371 -2.34 -9.258 1 88.81 62 SER B C 1
ATOM 1629 O O . SER B 1 62 ? 3.342 -2.691 -10.438 1 88.81 62 SER B O 1
ATOM 1631 N N . LEU B 1 63 ? 3.203 -3.184 -8.227 1 90 63 LEU B N 1
ATOM 1632 C CA . LEU B 1 63 ? 3.148 -4.625 -8.43 1 90 63 LEU B CA 1
ATOM 1633 C C . LEU B 1 63 ? 1.712 -5.09 -8.648 1 90 63 LEU B C 1
ATOM 1635 O O . LEU B 1 63 ? 1.475 -6.078 -9.352 1 90 63 LEU B O 1
ATOM 1639 N N . GLY B 1 64 ? 0.849 -4.406 -7.988 1 86.06 64 GLY B N 1
ATOM 1640 C CA . GLY B 1 64 ? -0.489 -4.961 -7.852 1 86.06 64 GLY B CA 1
ATOM 1641 C C . GLY B 1 64 ? -0.594 -6 -6.746 1 86.06 64 GLY B C 1
ATOM 1642 O O . GLY B 1 64 ? 0.422 -6.48 -6.242 1 86.06 64 GLY B O 1
ATOM 1643 N N . LEU B 1 65 ? -1.799 -6.25 -6.332 1 87.5 65 LEU B N 1
ATOM 1644 C CA . LEU B 1 65 ? -2.02 -7.211 -5.258 1 87.5 65 LEU B CA 1
ATOM 1645 C C . LEU B 1 65 ? -2.525 -8.539 -5.816 1 87.5 65 LEU B C 1
ATOM 1647 O O . LEU B 1 65 ? -3.268 -8.562 -6.801 1 87.5 65 LEU B O 1
ATOM 1651 N N . GLY B 1 66 ? -2.086 -9.586 -5.234 1 79.44 66 GLY B N 1
ATOM 1652 C CA . GLY B 1 66 ? -2.582 -10.906 -5.598 1 79.44 66 GLY B CA 1
ATOM 1653 C C . GLY B 1 66 ? -1.892 -11.492 -6.816 1 79.44 66 GLY B C 1
ATOM 1654 O O . GLY B 1 66 ? -2.361 -12.477 -7.391 1 79.44 66 GLY B O 1
ATOM 1655 N N . ARG B 1 67 ? -0.914 -10.766 -7.258 1 78.12 67 ARG B N 1
ATOM 1656 C CA . ARG B 1 67 ? -0.149 -11.25 -8.406 1 78.12 67 ARG B CA 1
ATOM 1657 C C . ARG B 1 67 ? 1.343 -11.281 -8.086 1 78.12 67 ARG B C 1
ATOM 1659 O O . ARG B 1 67 ? 1.8 -10.641 -7.145 1 78.12 67 ARG B O 1
ATOM 1666 N N . GLY B 1 68 ? 1.959 -12.062 -8.914 1 82.94 68 GLY B N 1
ATOM 1667 C CA . GLY B 1 68 ? 3.398 -12.211 -8.773 1 82.94 68 GLY B CA 1
ATOM 1668 C C . GLY B 1 68 ? 4.043 -12.891 -9.969 1 82.94 68 GLY B C 1
ATOM 1669 O O . GLY B 1 68 ? 3.402 -13.07 -11.008 1 82.94 68 GLY B O 1
ATOM 1670 N N . GLY B 1 69 ? 5.285 -13.07 -9.75 1 88.69 69 GLY B N 1
ATOM 1671 C CA . GLY B 1 69 ? 6.055 -13.664 -10.836 1 88.69 69 GLY B CA 1
ATOM 1672 C C . GLY B 1 69 ? 7.055 -12.695 -11.453 1 88.69 69 GLY B C 1
ATOM 1673 O O . GLY B 1 69 ? 7.043 -11.508 -11.141 1 88.69 69 GLY B O 1
ATOM 1674 N N . TYR B 1 70 ? 7.762 -13.234 -12.328 1 92.75 70 TYR B N 1
ATOM 1675 C CA . TYR B 1 70 ? 8.914 -12.523 -12.859 1 92.75 70 TYR B CA 1
ATOM 1676 C C . TYR B 1 70 ? 8.469 -11.305 -13.664 1 92.75 70 TYR B C 1
ATOM 1678 O O . TYR B 1 70 ? 8.938 -10.188 -13.422 1 92.75 70 TYR B O 1
ATOM 1686 N N . GLU B 1 71 ? 7.551 -11.523 -14.617 1 93.69 71 GLU B N 1
ATOM 1687 C CA . GLU B 1 71 ? 7.152 -10.438 -15.508 1 93.69 71 GLU B CA 1
ATOM 1688 C C . GLU B 1 71 ? 6.461 -9.32 -14.734 1 93.69 71 GLU B C 1
ATOM 1690 O O . GLU B 1 71 ? 6.699 -8.141 -14.992 1 93.69 71 GLU B O 1
ATOM 1695 N N . VAL B 1 72 ? 5.648 -9.68 -13.844 1 88.44 72 VAL B N 1
ATOM 1696 C CA . VAL B 1 72 ? 4.965 -8.703 -13 1 88.44 72 VAL B CA 1
ATOM 1697 C C . VAL B 1 72 ? 5.988 -7.918 -12.188 1 88.44 72 VAL B C 1
ATOM 1699 O O . VAL B 1 72 ? 5.898 -6.691 -12.086 1 88.44 72 VAL B O 1
ATOM 1702 N N . GLY B 1 73 ? 6.934 -8.602 -11.641 1 94.44 73 GLY B N 1
ATOM 1703 C CA . GLY B 1 73 ? 8 -7.949 -10.898 1 94.44 73 GLY B CA 1
ATOM 1704 C C . GLY B 1 73 ? 8.836 -7.012 -11.75 1 94.44 73 GLY B C 1
ATOM 1705 O O . GLY B 1 73 ? 9.141 -5.895 -11.328 1 94.44 73 GLY B O 1
ATOM 1706 N N . ARG B 1 74 ? 9.148 -7.492 -12.906 1 96.19 74 ARG B N 1
ATOM 1707 C CA . ARG B 1 74 ? 9.984 -6.684 -13.789 1 96.19 74 ARG B CA 1
ATOM 1708 C C . ARG B 1 74 ? 9.305 -5.367 -14.141 1 96.19 74 ARG B C 1
ATOM 1710 O O . ARG B 1 74 ? 9.93 -4.305 -14.086 1 96.19 74 ARG B O 1
ATOM 1717 N N . GLU B 1 75 ? 8.078 -5.477 -14.445 1 94.88 75 GLU B N 1
ATOM 1718 C CA . GLU B 1 75 ? 7.309 -4.273 -14.758 1 94.88 75 GLU B CA 1
ATOM 1719 C C . GLU B 1 75 ? 7.246 -3.334 -13.555 1 94.88 75 GLU B C 1
ATOM 1721 O O . GLU B 1 75 ? 7.398 -2.121 -13.703 1 94.88 75 GLU B O 1
ATOM 1726 N N . ALA B 1 76 ? 6.988 -3.881 -12.445 1 94.31 76 ALA B N 1
ATOM 1727 C CA . ALA B 1 76 ? 6.949 -3.082 -11.219 1 94.31 76 ALA B CA 1
ATOM 1728 C C . ALA B 1 76 ? 8.281 -2.377 -10.984 1 94.31 76 ALA B C 1
ATOM 1730 O O . ALA B 1 76 ? 8.312 -1.213 -10.57 1 94.31 76 ALA B O 1
ATOM 1731 N N . GLY B 1 77 ? 9.406 -3.117 -11.188 1 96.12 77 GLY B N 1
ATOM 1732 C CA . GLY B 1 77 ? 10.719 -2.516 -11.023 1 96.12 77 GLY B CA 1
ATOM 1733 C C . GLY B 1 77 ? 10.93 -1.302 -11.914 1 96.12 77 GLY B C 1
ATOM 1734 O O . GLY B 1 77 ? 11.469 -0.288 -11.461 1 96.12 77 GLY B O 1
ATOM 1735 N N . ILE B 1 78 ? 10.492 -1.404 -13.117 1 96.31 78 ILE B N 1
ATOM 1736 C CA . ILE B 1 78 ? 10.617 -0.298 -14.062 1 96.31 78 ILE B CA 1
ATOM 1737 C C . ILE B 1 78 ? 9.836 0.909 -13.547 1 96.31 78 ILE B C 1
ATOM 1739 O O . ILE B 1 78 ? 10.328 2.037 -13.578 1 96.31 78 ILE B O 1
ATOM 1743 N N . LEU B 1 79 ? 8.617 0.671 -13.047 1 92.5 79 LEU B N 1
ATOM 1744 C CA . LEU B 1 79 ? 7.781 1.746 -12.523 1 92.5 79 LEU B CA 1
ATOM 1745 C C . LEU B 1 79 ? 8.422 2.383 -11.289 1 92.5 79 LEU B C 1
ATOM 1747 O O . LEU B 1 79 ? 8.344 3.6 -11.109 1 92.5 79 LEU B O 1
ATOM 1751 N N . LEU B 1 80 ? 9.086 1.627 -10.508 1 94.19 80 LEU B N 1
ATOM 1752 C CA . LEU B 1 80 ? 9.648 2.092 -9.25 1 94.19 80 LEU B CA 1
ATOM 1753 C C . LEU B 1 80 ? 10.859 2.988 -9.492 1 94.19 80 LEU B C 1
ATOM 1755 O O . LEU B 1 80 ? 11.281 3.732 -8.602 1 94.19 80 LEU B O 1
ATOM 1759 N N . ARG B 1 81 ? 11.391 2.973 -10.688 1 93.81 81 ARG B N 1
ATOM 1760 C CA . ARG B 1 81 ? 12.523 3.832 -11.031 1 93.81 81 ARG B CA 1
ATOM 1761 C C . ARG B 1 81 ? 12.133 5.305 -10.953 1 93.81 81 ARG B C 1
ATOM 1763 O O . ARG B 1 81 ? 12.992 6.172 -10.812 1 93.81 81 ARG B O 1
ATOM 1770 N N . ALA B 1 82 ? 10.906 5.535 -11.07 1 88.75 82 ALA B N 1
ATOM 1771 C CA . ALA B 1 82 ? 10.43 6.914 -10.984 1 88.75 82 ALA B CA 1
ATOM 1772 C C . ALA B 1 82 ? 10.531 7.438 -9.555 1 88.75 82 ALA B C 1
ATOM 1774 O O . ALA B 1 82 ? 10.547 8.648 -9.328 1 88.75 82 ALA B O 1
ATOM 1775 N N . TYR B 1 83 ? 10.711 6.52 -8.633 1 87.75 83 TYR B N 1
ATOM 1776 C CA . TYR B 1 83 ? 10.648 6.93 -7.238 1 87.75 83 TYR B CA 1
ATOM 1777 C C . TYR B 1 83 ? 11.984 6.703 -6.539 1 87.75 83 TYR B C 1
ATOM 1779 O O . TYR B 1 83 ? 12.297 7.375 -5.555 1 87.75 83 TYR B O 1
ATOM 1787 N N . TYR B 1 84 ? 12.672 5.695 -7.043 1 93.69 84 TYR B N 1
ATOM 1788 C CA . TYR B 1 84 ? 13.844 5.281 -6.289 1 93.69 84 TYR B CA 1
ATOM 1789 C C . TYR B 1 84 ? 15.047 5.082 -7.211 1 93.69 84 TYR B C 1
ATOM 1791 O O . TYR B 1 84 ? 14.891 4.609 -8.336 1 93.69 84 TYR B O 1
ATOM 1799 N N . ARG B 1 85 ? 16.25 5.387 -6.598 1 95.06 85 ARG B N 1
ATOM 1800 C CA . ARG B 1 85 ? 17.484 4.844 -7.168 1 95.06 85 ARG B CA 1
ATOM 1801 C C . ARG B 1 85 ? 17.672 3.379 -6.785 1 95.06 85 ARG B C 1
ATOM 1803 O O . ARG B 1 85 ? 17.156 2.938 -5.746 1 95.06 85 ARG B O 1
ATOM 1810 N N . PRO B 1 86 ? 18.359 2.631 -7.582 1 93.88 86 PRO B N 1
ATOM 1811 C CA . PRO B 1 86 ? 18.516 1.195 -7.328 1 93.88 86 PRO B CA 1
ATOM 1812 C C . PRO B 1 86 ? 19 0.893 -5.918 1 93.88 86 PRO B C 1
ATOM 1814 O O . PRO B 1 86 ? 18.422 0.06 -5.219 1 93.88 86 PRO B O 1
ATOM 1817 N N . GLU B 1 87 ? 20 1.614 -5.453 1 94.38 87 GLU B N 1
ATOM 1818 C CA . GLU B 1 87 ? 20.562 1.359 -4.133 1 94.38 87 GLU B CA 1
ATOM 1819 C C . GLU B 1 87 ? 19.562 1.687 -3.027 1 94.38 87 GLU B C 1
ATOM 1821 O O . GLU B 1 87 ? 19.531 1.013 -1.996 1 94.38 87 GLU B O 1
ATOM 1826 N N . GLU B 1 88 ? 18.781 2.703 -3.246 1 94.69 88 GLU B N 1
ATOM 1827 C CA . GLU B 1 88 ? 17.75 3.07 -2.289 1 94.69 88 GLU B CA 1
ATOM 1828 C C . GLU B 1 88 ? 16.703 1.966 -2.156 1 94.69 88 GLU B C 1
ATOM 1830 O O . GLU B 1 88 ? 16.234 1.677 -1.053 1 94.69 88 GLU B O 1
ATOM 1835 N N . LEU B 1 89 ? 16.344 1.362 -3.281 1 94.94 89 LEU B N 1
ATOM 1836 C CA . LEU B 1 89 ? 15.352 0.293 -3.252 1 94.94 89 LEU B CA 1
ATOM 1837 C C . LEU B 1 89 ? 15.875 -0.907 -2.467 1 94.94 89 LEU B C 1
ATOM 1839 O O . LEU B 1 89 ? 15.109 -1.579 -1.773 1 94.94 89 LEU B O 1
ATOM 1843 N N . LEU B 1 90 ? 17.172 -1.176 -2.609 1 95 90 LEU B N 1
ATOM 1844 C CA . LEU B 1 90 ? 17.75 -2.295 -1.87 1 95 90 LEU B CA 1
ATOM 1845 C C . LEU B 1 90 ? 17.578 -2.094 -0.367 1 95 90 LEU B C 1
ATOM 1847 O O . LEU B 1 90 ? 17.25 -3.035 0.356 1 95 90 LEU B O 1
ATOM 1851 N N . GLU B 1 91 ? 17.859 -0.887 0.057 1 95.06 91 GLU B N 1
ATOM 1852 C CA . GLU B 1 91 ? 17.703 -0.575 1.475 1 95.06 91 GLU B CA 1
ATOM 1853 C C . GLU B 1 91 ? 16.25 -0.685 1.913 1 95.06 91 GLU B C 1
ATOM 1855 O O . GLU B 1 91 ? 15.953 -1.174 3.008 1 95.06 91 GLU B O 1
ATOM 1860 N N . ILE B 1 92 ? 15.375 -0.238 1.101 1 94.12 92 ILE B N 1
ATOM 1861 C CA . ILE B 1 92 ? 13.945 -0.315 1.389 1 94.12 92 ILE B CA 1
ATOM 1862 C C . ILE B 1 92 ? 13.523 -1.778 1.491 1 94.12 92 ILE B C 1
ATOM 1864 O O . ILE B 1 92 ? 12.836 -2.166 2.439 1 94.12 92 ILE B O 1
ATOM 1868 N N . LEU B 1 93 ? 13.961 -2.605 0.554 1 94.81 93 LEU B N 1
ATOM 1869 C CA . LEU B 1 93 ? 13.609 -4.023 0.552 1 94.81 93 LEU B CA 1
ATOM 1870 C C . LEU B 1 93 ? 14.172 -4.723 1.785 1 94.81 93 LEU B C 1
ATOM 1872 O O . LEU B 1 93 ? 13.562 -5.664 2.301 1 94.81 93 LEU B O 1
ATOM 1876 N N . THR B 1 94 ? 15.289 -4.258 2.188 1 94.81 94 THR B N 1
ATOM 1877 C CA . THR B 1 94 ? 15.875 -4.816 3.4 1 94.81 94 THR B CA 1
ATOM 1878 C C . THR B 1 94 ? 14.969 -4.562 4.605 1 94.81 94 THR B C 1
ATOM 1880 O O . THR B 1 94 ? 14.805 -5.441 5.457 1 94.81 94 THR B O 1
ATOM 1883 N N . ARG B 1 95 ? 14.375 -3.449 4.68 1 92.81 95 ARG B N 1
ATOM 1884 C CA . ARG B 1 95 ? 13.586 -3.059 5.844 1 92.81 95 ARG B CA 1
ATOM 1885 C C . ARG B 1 95 ? 12.18 -3.645 5.773 1 92.81 95 ARG B C 1
ATOM 1887 O O . ARG B 1 95 ? 11.672 -4.18 6.762 1 92.81 95 ARG B O 1
ATOM 1894 N N . ILE B 1 96 ? 11.578 -3.582 4.621 1 92.44 96 ILE B N 1
ATOM 1895 C CA . ILE B 1 96 ? 10.156 -3.918 4.578 1 92.44 96 ILE B CA 1
ATOM 1896 C C . ILE B 1 96 ? 9.969 -5.297 3.953 1 92.44 96 ILE B C 1
ATOM 1898 O O . ILE B 1 96 ? 8.898 -5.898 4.066 1 92.44 96 ILE B O 1
ATOM 1902 N N . GLY B 1 97 ? 10.938 -5.828 3.289 1 92.44 97 GLY B N 1
ATOM 1903 C CA . GLY B 1 97 ? 10.867 -7.082 2.557 1 92.44 97 GLY B CA 1
ATOM 1904 C C . GLY B 1 97 ? 10.375 -8.242 3.406 1 92.44 97 GLY B C 1
ATOM 1905 O O . GLY B 1 97 ? 9.438 -8.945 3.025 1 92.44 97 GLY B O 1
ATOM 1906 N N . PRO B 1 98 ? 10.953 -8.406 4.547 1 89.94 98 PRO B N 1
ATOM 1907 C CA . PRO B 1 98 ? 10.531 -9.523 5.395 1 89.94 98 PRO B CA 1
ATOM 1908 C C . PRO B 1 98 ? 9.047 -9.484 5.734 1 89.94 98 PRO B C 1
ATOM 1910 O O . PRO B 1 98 ? 8.406 -10.539 5.855 1 89.94 98 PRO B O 1
ATOM 1913 N N . LYS B 1 99 ? 8.492 -8.352 5.766 1 83.19 99 LYS B N 1
ATOM 1914 C CA . LYS B 1 99 ? 7.117 -8.195 6.23 1 83.19 99 LYS B CA 1
ATOM 1915 C C . LYS B 1 99 ? 6.125 -8.375 5.086 1 83.19 99 LYS B C 1
ATOM 1917 O O . LYS B 1 99 ? 5.02 -8.883 5.289 1 83.19 99 LYS B O 1
ATOM 1922 N N . ILE B 1 100 ? 6.551 -7.98 3.902 1 86.31 100 ILE B N 1
ATOM 1923 C CA . ILE B 1 100 ? 5.488 -7.871 2.904 1 86.31 100 ILE B CA 1
ATOM 1924 C C . ILE B 1 100 ? 5.824 -8.75 1.702 1 86.31 100 ILE B C 1
ATOM 1926 O O . ILE B 1 100 ? 4.953 -9.039 0.875 1 86.31 100 ILE B O 1
ATOM 1930 N N . LEU B 1 101 ? 7.086 -9.156 1.5 1 88.5 101 LEU B N 1
ATOM 1931 C CA . LEU B 1 101 ? 7.508 -9.938 0.344 1 88.5 101 LEU B CA 1
ATOM 1932 C C . LEU B 1 101 ? 8.148 -11.25 0.781 1 88.5 101 LEU B C 1
ATOM 1934 O O . LEU B 1 101 ? 8.578 -12.047 -0.058 1 88.5 101 LEU B O 1
ATOM 1938 N N . HIS B 1 102 ? 8.242 -11.391 2.094 1 86.56 102 HIS B N 1
ATOM 1939 C CA . HIS B 1 102 ? 8.922 -12.555 2.645 1 86.56 102 HIS B CA 1
ATOM 1940 C C . HIS B 1 102 ? 10.344 -12.672 2.111 1 86.56 102 HIS B C 1
ATOM 1942 O O . HIS B 1 102 ? 10.766 -13.75 1.693 1 86.56 102 HIS B O 1
ATOM 1948 N N . THR B 1 103 ? 10.961 -11.594 2 1 93.12 103 THR B N 1
ATOM 1949 C CA . THR B 1 103 ? 12.328 -11.477 1.488 1 93.12 103 THR B CA 1
ATOM 1950 C C . THR B 1 103 ? 13.273 -10.977 2.578 1 93.12 103 THR B C 1
ATOM 1952 O O . THR B 1 103 ? 12.992 -9.977 3.24 1 93.12 103 THR B O 1
ATOM 1955 N N . ASN B 1 104 ? 14.367 -11.68 2.752 1 95.75 104 ASN B N 1
ATOM 1956 C CA . ASN B 1 104 ? 15.375 -11.289 3.734 1 95.75 104 ASN B CA 1
ATOM 1957 C C . ASN B 1 104 ? 16.734 -11.047 3.082 1 95.75 104 ASN B C 1
ATOM 1959 O O . ASN B 1 104 ? 17.219 -11.875 2.316 1 95.75 104 ASN B O 1
ATOM 1963 N N . ARG B 1 105 ? 17.219 -9.914 3.369 1 96 105 ARG B N 1
ATOM 1964 C CA . ARG B 1 105 ? 18.578 -9.664 2.902 1 96 105 ARG B CA 1
ATOM 1965 C C . ARG B 1 105 ? 19.578 -10.5 3.678 1 96 105 ARG B C 1
ATOM 1967 O O . ARG B 1 105 ? 19.578 -10.5 4.91 1 96 105 ARG B O 1
ATOM 1974 N N . VAL B 1 106 ? 20.375 -11.242 3.035 1 96.62 106 VAL B N 1
ATOM 1975 C CA . VAL B 1 106 ? 21.312 -12.141 3.703 1 96.62 106 VAL B CA 1
ATOM 1976 C C . VAL B 1 106 ? 22.75 -11.711 3.391 1 96.62 106 VAL B C 1
ATOM 1978 O O . VAL B 1 106 ? 23.703 -12.297 3.908 1 96.62 106 VAL B O 1
ATOM 1981 N N . GLY B 1 107 ? 23.031 -10.766 2.6 1 94.38 107 GLY B N 1
ATOM 1982 C CA . GLY B 1 107 ? 24.281 -10.141 2.205 1 94.38 107 GLY B CA 1
ATOM 1983 C C . GLY B 1 107 ? 24.078 -8.82 1.477 1 94.38 107 GLY B C 1
ATOM 1984 O O . GLY B 1 107 ? 22.953 -8.422 1.191 1 94.38 107 GLY B O 1
ATOM 1985 N N . PRO B 1 108 ? 25.141 -8.086 1.155 1 91.75 108 PRO B N 1
ATOM 1986 C CA . PRO B 1 108 ? 25.016 -6.781 0.496 1 91.75 108 PRO B CA 1
ATOM 1987 C C . PRO B 1 108 ? 24.328 -6.871 -0.862 1 91.75 108 PRO B C 1
ATOM 1989 O O . PRO B 1 108 ? 23.688 -5.91 -1.301 1 91.75 108 PRO B O 1
ATOM 1992 N N . ARG B 1 109 ? 24.438 -8.086 -1.49 1 94.62 109 ARG B N 1
ATOM 1993 C CA . ARG B 1 109 ? 23.844 -8.25 -2.818 1 94.62 109 ARG B CA 1
ATOM 1994 C C . ARG B 1 109 ? 23.125 -9.586 -2.939 1 94.62 109 ARG B C 1
ATOM 1996 O O . ARG B 1 109 ? 23.156 -10.219 -3.994 1 94.62 109 ARG B O 1
ATOM 2003 N N . ALA B 1 110 ? 22.531 -9.969 -1.797 1 96.56 110 ALA B N 1
ATOM 2004 C CA . ALA B 1 110 ? 21.875 -11.266 -1.802 1 96.56 110 ALA B CA 1
ATOM 2005 C C . ALA B 1 110 ? 20.609 -11.242 -0.929 1 96.56 110 ALA B C 1
ATOM 2007 O O . ALA B 1 110 ? 20.625 -10.664 0.161 1 96.56 110 ALA B O 1
ATOM 2008 N N . PHE B 1 111 ? 19.578 -11.836 -1.438 1 97.25 111 PHE B N 1
ATOM 2009 C CA . PHE B 1 111 ? 18.328 -11.977 -0.721 1 97.25 111 PHE B CA 1
ATOM 2010 C C . PHE B 1 111 ? 17.891 -13.438 -0.684 1 97.25 111 PHE B C 1
ATOM 2012 O O . PHE B 1 111 ? 18.062 -14.172 -1.661 1 97.25 111 PHE B O 1
ATOM 2019 N N . ARG B 1 112 ? 17.297 -13.812 0.411 1 97.56 112 ARG B N 1
ATOM 2020 C CA . ARG B 1 112 ? 16.672 -15.125 0.523 1 97.56 112 ARG B CA 1
ATOM 2021 C C . ARG B 1 112 ? 15.156 -15.016 0.406 1 97.56 112 ARG B C 1
ATOM 2023 O O . ARG B 1 112 ? 14.531 -14.203 1.093 1 97.56 112 ARG B O 1
ATOM 2030 N N . VAL B 1 113 ? 14.648 -15.742 -0.502 1 94.44 113 VAL B N 1
ATOM 2031 C CA . VAL B 1 113 ? 13.211 -15.812 -0.725 1 94.44 113 VAL B CA 1
ATOM 2032 C C . VAL B 1 113 ? 12.789 -17.266 -0.937 1 94.44 113 VAL B C 1
ATOM 2034 O O . VAL B 1 113 ? 13.07 -17.844 -1.983 1 94.44 113 VAL B O 1
ATOM 2037 N N . SER B 1 114 ? 11.977 -17.766 -0.023 1 90.5 114 SER B N 1
ATOM 2038 C CA . SER B 1 114 ? 11.695 -19.188 -0.039 1 90.5 114 SER B CA 1
ATOM 2039 C C . SER B 1 114 ? 10.539 -19.516 -0.984 1 90.5 114 SER B C 1
ATOM 2041 O O . SER B 1 114 ? 10.539 -20.562 -1.64 1 90.5 114 SER B O 1
ATOM 2043 N N . ASP B 1 115 ? 9.594 -18.672 -1.053 1 86.31 115 ASP B N 1
ATOM 2044 C CA . ASP B 1 115 ? 8.453 -18.891 -1.933 1 86.31 115 ASP B CA 1
ATOM 2045 C C . ASP B 1 115 ? 8.828 -18.656 -3.393 1 86.31 115 ASP B C 1
ATOM 2047 O O . ASP B 1 115 ? 9.344 -17.594 -3.74 1 86.31 115 ASP B O 1
ATOM 2051 N N . PRO B 1 116 ? 8.57 -19.656 -4.242 1 88.31 116 PRO B N 1
ATOM 2052 C CA . PRO B 1 116 ? 9.023 -19.547 -5.629 1 88.31 116 PRO B CA 1
ATOM 2053 C C . PRO B 1 116 ? 8.383 -18.375 -6.371 1 88.31 116 PRO B C 1
ATOM 2055 O O . PRO B 1 116 ? 9.047 -17.719 -7.18 1 88.31 116 PRO B O 1
ATOM 2058 N N . ILE B 1 117 ? 7.145 -18.156 -6.137 1 85.44 117 ILE B N 1
ATOM 2059 C CA . ILE B 1 117 ? 6.469 -17.062 -6.824 1 85.44 117 ILE B CA 1
ATOM 2060 C C . ILE B 1 117 ? 7.012 -15.719 -6.332 1 85.44 117 ILE B C 1
ATOM 2062 O O . ILE B 1 117 ? 7.281 -14.82 -7.129 1 85.44 117 ILE B O 1
ATOM 2066 N N . ALA B 1 118 ? 7.164 -15.617 -5.051 1 88.94 118 ALA B N 1
ATOM 2067 C CA . ALA B 1 118 ? 7.746 -14.406 -4.477 1 88.94 118 ALA B CA 1
ATOM 2068 C C . ALA B 1 118 ? 9.172 -14.195 -4.973 1 88.94 118 ALA B C 1
ATOM 2070 O O . ALA B 1 118 ? 9.586 -13.062 -5.227 1 88.94 118 ALA B O 1
ATOM 2071 N N . ARG B 1 119 ? 9.867 -15.25 -5.055 1 93.75 119 ARG B N 1
ATOM 2072 C CA . ARG B 1 119 ? 11.25 -15.188 -5.516 1 93.75 119 ARG B CA 1
ATOM 2073 C C . ARG B 1 119 ? 11.328 -14.641 -6.938 1 93.75 119 ARG B C 1
ATOM 2075 O O . ARG B 1 119 ? 12.141 -13.758 -7.223 1 93.75 119 ARG B O 1
ATOM 2082 N N . ASP B 1 120 ? 10.484 -15.117 -7.766 1 93.5 120 ASP B N 1
ATOM 2083 C CA . ASP B 1 120 ? 10.445 -14.625 -9.141 1 93.5 120 ASP B CA 1
ATOM 2084 C C . ASP B 1 120 ? 10.023 -13.156 -9.18 1 93.5 120 ASP B C 1
ATOM 2086 O O . ASP B 1 120 ? 10.547 -12.375 -9.977 1 93.5 120 ASP B O 1
ATOM 2090 N N . THR B 1 121 ? 9.078 -12.82 -8.344 1 92.94 121 THR B N 1
ATOM 2091 C CA . THR B 1 121 ? 8.617 -11.438 -8.266 1 92.94 121 THR B CA 1
ATOM 2092 C C . THR B 1 121 ? 9.758 -10.508 -7.867 1 92.94 121 THR B C 1
ATOM 2094 O O . THR B 1 121 ? 9.984 -9.477 -8.508 1 92.94 121 THR B O 1
ATOM 2097 N N . VAL B 1 122 ? 10.461 -10.875 -6.82 1 95.62 122 VAL B N 1
ATOM 2098 C CA . VAL B 1 122 ? 11.555 -10.047 -6.305 1 95.62 122 VAL B CA 1
ATOM 2099 C C . VAL B 1 122 ? 12.672 -9.969 -7.34 1 95.62 122 VAL B C 1
ATOM 2101 O O . VAL B 1 122 ? 13.234 -8.891 -7.566 1 95.62 122 VAL B O 1
ATOM 2104 N N . ARG B 1 123 ? 12.961 -11.086 -7.941 1 96.5 123 ARG B N 1
ATOM 2105 C CA . ARG B 1 123 ? 13.961 -11.086 -9.008 1 96.5 123 ARG B CA 1
ATOM 2106 C C . ARG B 1 123 ? 13.578 -10.125 -10.117 1 96.5 123 ARG B C 1
ATOM 2108 O O . ARG B 1 123 ? 14.406 -9.344 -10.594 1 96.5 123 ARG B O 1
ATOM 2115 N N . GLY B 1 124 ? 12.367 -10.211 -10.508 1 96.31 124 GLY B N 1
ATOM 2116 C CA . GLY B 1 124 ? 11.859 -9.297 -11.516 1 96.31 124 GLY B CA 1
ATOM 2117 C C . GLY B 1 124 ? 11.992 -7.836 -11.109 1 96.31 124 GLY B C 1
ATOM 2118 O O . GLY B 1 124 ? 12.445 -7.008 -11.898 1 96.31 124 GLY B O 1
ATOM 2119 N N . ILE B 1 125 ? 11.57 -7.5 -9.891 1 96.56 125 ILE B N 1
ATOM 2120 C CA . ILE B 1 125 ? 11.656 -6.137 -9.383 1 96.56 125 ILE B CA 1
ATOM 2121 C C . ILE B 1 125 ? 13.094 -5.633 -9.492 1 96.56 125 ILE B C 1
ATOM 2123 O O . ILE B 1 125 ? 13.344 -4.531 -9.992 1 96.56 125 ILE B O 1
ATOM 2127 N N . LEU B 1 126 ? 14.016 -6.445 -9.055 1 97.12 126 LEU B N 1
ATOM 2128 C CA . LEU B 1 126 ? 15.422 -6.055 -9.039 1 97.12 126 LEU B CA 1
ATOM 2129 C C . LEU B 1 126 ? 15.945 -5.848 -10.453 1 97.12 126 LEU B C 1
ATOM 2131 O O . LEU B 1 126 ? 16.672 -4.887 -10.719 1 97.12 126 LEU B O 1
ATOM 2135 N N . GLU B 1 127 ? 15.594 -6.684 -11.359 1 97.38 127 GLU B N 1
ATOM 2136 C CA . GLU B 1 127 ? 16.031 -6.527 -12.742 1 97.38 127 GLU B CA 1
ATOM 2137 C C . GLU B 1 127 ? 15.375 -5.316 -13.398 1 97.38 127 GLU B C 1
ATOM 2139 O O . GLU B 1 127 ? 16 -4.602 -14.172 1 97.38 127 GLU B O 1
ATOM 2144 N N . GLY B 1 128 ? 14.109 -5.145 -13.07 1 96.81 128 GLY B N 1
ATOM 2145 C CA . GLY B 1 128 ? 13.445 -3.941 -13.547 1 96.81 128 GLY B CA 1
ATOM 2146 C C . GLY B 1 128 ? 14.117 -2.664 -13.07 1 96.81 128 GLY B C 1
ATOM 2147 O O . GLY B 1 128 ? 14.062 -1.642 -13.758 1 96.81 128 GLY B O 1
ATOM 2148 N N . MET B 1 129 ? 14.688 -2.693 -11.93 1 96.75 129 MET B N 1
ATOM 2149 C CA . MET B 1 129 ? 15.383 -1.551 -11.344 1 96.75 129 MET B CA 1
ATOM 2150 C C . MET B 1 129 ? 16.734 -1.338 -12 1 96.75 129 MET B C 1
ATOM 2152 O O . MET B 1 129 ? 17.359 -0.291 -11.82 1 96.75 129 MET B O 1
ATOM 2156 N N . GLY B 1 130 ? 17.25 -2.398 -12.711 1 95.12 130 GLY B N 1
ATOM 2157 C CA . GLY B 1 130 ? 18.5 -2.223 -13.43 1 95.12 130 GLY B CA 1
ATOM 2158 C C . GLY B 1 130 ? 19.594 -3.172 -12.969 1 95.12 130 GLY B C 1
ATOM 2159 O O . GLY B 1 130 ? 20.75 -3.061 -13.398 1 95.12 130 GLY B O 1
ATOM 2160 N N . TYR B 1 131 ? 19.281 -4.109 -12.148 1 96.44 131 TYR B N 1
ATOM 2161 C CA . TYR B 1 131 ? 20.266 -5.105 -11.734 1 96.44 131 TYR B CA 1
ATOM 2162 C C . TYR B 1 131 ? 20.203 -6.336 -12.625 1 96.44 131 TYR B C 1
ATOM 2164 O O . TYR B 1 131 ? 19.219 -6.559 -13.32 1 96.44 131 TYR B O 1
ATOM 2172 N N . ARG B 1 132 ? 21.297 -7.012 -12.625 1 96.81 132 ARG B N 1
ATOM 2173 C CA . ARG B 1 132 ? 21.281 -8.406 -13.055 1 96.81 132 ARG B CA 1
ATOM 2174 C C . ARG B 1 132 ? 21.062 -9.336 -11.859 1 96.81 132 ARG B C 1
ATOM 2176 O O . ARG B 1 132 ? 21.75 -9.211 -10.844 1 96.81 132 ARG B O 1
ATOM 2183 N N . ALA B 1 133 ? 20.078 -10.188 -12.008 1 96.25 133 ALA B N 1
ATOM 2184 C CA . ALA B 1 133 ? 19.75 -11.047 -10.867 1 96.25 133 ALA B CA 1
ATOM 2185 C C . ALA B 1 133 ? 19.75 -12.523 -11.273 1 96.25 133 ALA B C 1
ATOM 2187 O O . ALA B 1 133 ? 19.312 -12.875 -12.367 1 96.25 133 ALA B O 1
ATOM 2188 N N . ALA B 1 134 ? 20.312 -13.312 -10.438 1 95.19 134 ALA B N 1
ATOM 2189 C CA . ALA B 1 134 ? 20.297 -14.766 -10.594 1 95.19 134 ALA B CA 1
ATOM 2190 C C . ALA B 1 134 ? 19.734 -15.453 -9.359 1 95.19 134 ALA B C 1
ATOM 2192 O O . ALA B 1 134 ? 19.984 -15.008 -8.234 1 95.19 134 ALA B O 1
ATOM 2193 N N . ALA B 1 135 ? 18.984 -16.484 -9.633 1 93.44 135 ALA B N 1
ATOM 2194 C CA . ALA B 1 135 ? 18.406 -17.234 -8.523 1 93.44 135 ALA B CA 1
ATOM 2195 C C . ALA B 1 135 ? 19.016 -18.625 -8.43 1 93.44 135 ALA B C 1
ATOM 2197 O O . ALA B 1 135 ? 19.188 -19.312 -9.445 1 93.44 135 ALA B O 1
ATOM 2198 N N . ASP B 1 136 ? 19.469 -18.953 -7.254 1 92.38 136 ASP B N 1
ATOM 2199 C CA . ASP B 1 136 ? 19.922 -20.281 -6.887 1 92.38 136 ASP B CA 1
ATOM 2200 C C . ASP B 1 136 ? 19.172 -20.797 -5.656 1 92.38 136 ASP B C 1
ATOM 2202 O O . ASP B 1 136 ? 19.406 -20.328 -4.543 1 92.38 136 ASP B O 1
ATOM 2206 N N . GLU B 1 137 ? 18.25 -21.766 -5.945 1 94 137 GLU B N 1
ATOM 2207 C CA . GLU B 1 137 ? 17.344 -22.234 -4.891 1 94 137 GLU B CA 1
ATOM 2208 C C . GLU B 1 137 ? 16.578 -21.062 -4.273 1 94 137 GLU B C 1
ATOM 2210 O O . GLU B 1 137 ? 15.898 -20.312 -4.977 1 94 137 GLU B O 1
ATOM 2215 N N . ASP B 1 138 ? 16.906 -20.79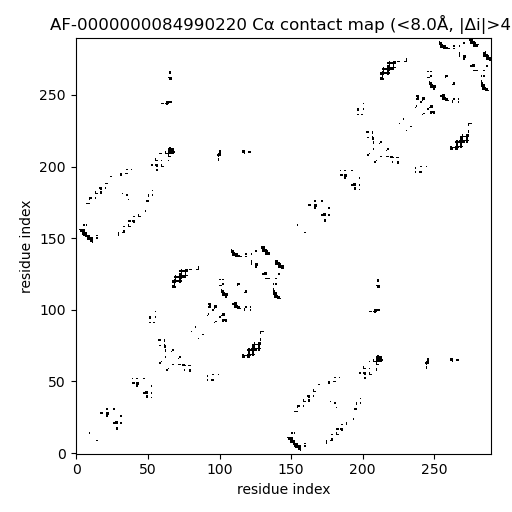7 -2.969 1 95.56 138 ASP B N 1
ATOM 2216 C CA . ASP B 1 138 ? 16.109 -19.766 -2.312 1 95.56 138 ASP B CA 1
ATOM 2217 C C . ASP B 1 138 ? 16.891 -18.453 -2.219 1 95.56 138 ASP B C 1
ATOM 2219 O O . ASP B 1 138 ? 16.453 -17.516 -1.547 1 95.56 138 ASP B O 1
ATOM 2223 N N . ILE B 1 139 ? 18.047 -18.375 -2.934 1 96.88 139 ILE B N 1
ATOM 2224 C CA . ILE B 1 139 ? 18.875 -17.188 -2.809 1 96.88 139 ILE B CA 1
ATOM 2225 C C . ILE B 1 139 ? 18.922 -16.438 -4.141 1 96.88 139 ILE B C 1
ATOM 2227 O O . ILE B 1 139 ? 19.172 -17.047 -5.188 1 96.88 139 ILE B O 1
ATOM 2231 N N . ILE B 1 140 ? 18.609 -15.156 -4.062 1 97.31 140 ILE B N 1
ATOM 2232 C CA . ILE B 1 140 ? 18.781 -14.266 -5.199 1 97.31 140 ILE B CA 1
ATOM 2233 C C . ILE B 1 140 ? 20.062 -13.445 -5.031 1 97.31 140 ILE B C 1
ATOM 2235 O O . ILE B 1 140 ? 20.25 -12.789 -4.008 1 97.31 140 ILE B O 1
ATOM 2239 N N . THR B 1 141 ? 20.891 -13.484 -6 1 97.69 141 THR B N 1
ATOM 2240 C CA . THR B 1 141 ? 22.078 -12.641 -6.023 1 97.69 141 THR B CA 1
ATOM 2241 C C . THR B 1 141 ? 21.969 -11.586 -7.121 1 97.69 141 THR B C 1
ATOM 2243 O O . THR B 1 141 ? 21.453 -11.859 -8.203 1 97.69 141 THR B O 1
ATOM 2246 N N . ILE B 1 142 ? 22.516 -10.359 -6.734 1 96.12 142 ILE B N 1
ATOM 2247 C CA . ILE B 1 142 ? 22.359 -9.289 -7.711 1 96.12 142 ILE B CA 1
ATOM 2248 C C . ILE B 1 142 ? 23.734 -8.695 -8.031 1 96.12 142 ILE B C 1
ATOM 2250 O O . ILE B 1 142 ? 24.641 -8.703 -7.195 1 96.12 142 ILE B O 1
ATOM 2254 N N . GLU B 1 143 ? 23.844 -8.219 -9.242 1 92.69 143 GLU B N 1
ATOM 2255 C CA . GLU B 1 143 ? 24.984 -7.461 -9.742 1 92.69 143 GLU B CA 1
ATOM 2256 C C . GLU B 1 143 ? 24.547 -6.211 -10.492 1 92.69 143 GLU B C 1
ATOM 2258 O O . GLU B 1 143 ? 23.422 -6.156 -11 1 92.69 143 GLU B O 1
ATOM 2263 N N . THR B 1 144 ? 25.297 -5.156 -10.25 1 84.06 144 THR B N 1
ATOM 2264 C CA . THR B 1 144 ? 24.984 -3.973 -11.039 1 84.06 144 THR B CA 1
ATOM 2265 C C . THR B 1 144 ? 25.109 -4.266 -12.531 1 84.06 144 THR B C 1
ATOM 2267 O O . THR B 1 144 ? 26.047 -4.965 -12.953 1 84.06 144 THR B O 1
ATOM 2270 N N . ALA B 1 145 ? 24.078 -3.9 -13.297 1 66.62 145 ALA B N 1
ATOM 2271 C CA . ALA B 1 145 ? 24.188 -4.133 -14.734 1 66.62 145 ALA B CA 1
ATOM 2272 C C . ALA B 1 145 ? 25.312 -3.307 -15.336 1 66.62 145 ALA B C 1
ATOM 2274 O O . ALA B 1 145 ? 25.641 -2.229 -14.836 1 66.62 145 ALA B O 1
#

Nearest PDB structures (foldseek):
  6w5k-assembly2_B  TM=4.542E-01  e=3.924E+00  Norovirus Hu/1968/US

Radius of gyration: 19.61 Å; Cα contacts (8 Å, |Δi|>4): 551; chains: 2; bounding box: 49×59×41 Å